Protein AF-0000000086149120 (afdb_homodimer)

pLDDT: mean 84.69, std 13.8, range [23.61, 97.81]

Structure (mmCIF, N/CA/C/O backbone):
data_AF-0000000086149120-model_v1
#
loop_
_entity.id
_entity.type
_entity.pdbx_description
1 polymer 'Heterokaryon incompatibility domain-containing protein'
#
loop_
_atom_site.group_PDB
_atom_site.id
_atom_site.type_symbol
_atom_site.label_atom_id
_atom_site.label_alt_id
_atom_site.label_comp_id
_atom_site.label_asym_id
_atom_site.label_entity_id
_atom_site.label_seq_id
_atom_site.pdbx_PDB_ins_code
_atom_site.Cartn_x
_atom_site.Cartn_y
_atom_site.Cartn_z
_atom_site.occupancy
_atom_site.B_iso_or_equiv
_atom_site.auth_seq_id
_atom_site.auth_comp_id
_atom_site.auth_asym_id
_atom_site.auth_atom_id
_atom_site.pdbx_PDB_model_num
ATOM 1 N N . MET A 1 1 ? 18.359 20.547 -10.484 1 39.84 1 MET A N 1
ATOM 2 C CA . MET A 1 1 ? 18.438 19.109 -10.297 1 39.84 1 MET A CA 1
ATOM 3 C C . MET A 1 1 ? 17.062 18.484 -10.156 1 39.84 1 MET A C 1
ATOM 5 O O . MET A 1 1 ? 16.203 19.031 -9.461 1 39.84 1 MET A O 1
ATOM 9 N N . ILE A 1 2 ? 16.547 17.719 -11.203 1 53.03 2 ILE A N 1
ATOM 10 C CA . ILE A 1 2 ? 15.219 17.125 -11.289 1 53.03 2 ILE A CA 1
ATOM 11 C C . ILE A 1 2 ? 14.938 16.312 -10.039 1 53.03 2 ILE A C 1
ATOM 13 O O . ILE A 1 2 ? 15.789 15.539 -9.586 1 53.03 2 ILE A O 1
ATOM 17 N N . PHE A 1 3 ? 14.023 16.766 -9.398 1 68 3 PHE A N 1
ATOM 18 C CA . PHE A 1 3 ? 13.68 16.078 -8.164 1 68 3 PHE A CA 1
ATOM 19 C C . PHE A 1 3 ? 13.5 14.578 -8.422 1 68 3 PHE A C 1
ATOM 21 O O . PHE A 1 3 ? 12.883 14.188 -9.414 1 68 3 PHE A O 1
ATOM 28 N N . GLN A 1 4 ? 14.289 13.742 -7.703 1 77.94 4 GLN A N 1
ATOM 29 C CA . GLN A 1 4 ? 14.102 12.297 -7.688 1 77.94 4 GLN A CA 1
ATOM 30 C C . GLN A 1 4 ? 14.086 11.758 -6.262 1 77.94 4 GLN A C 1
ATOM 32 O O . GLN A 1 4 ? 14.891 12.18 -5.426 1 77.94 4 GLN A O 1
ATOM 37 N N . TYR A 1 5 ? 13.094 11.023 -5.98 1 87.69 5 TYR A N 1
ATOM 38 C CA . TYR A 1 5 ? 13.086 10.367 -4.68 1 87.69 5 TYR A CA 1
ATOM 39 C C . TYR A 1 5 ? 14.359 9.57 -4.461 1 87.69 5 TYR A C 1
ATOM 41 O O . TYR A 1 5 ? 14.711 8.711 -5.273 1 87.69 5 TYR A O 1
ATOM 49 N N . ALA A 1 6 ? 15.047 9.961 -3.443 1 85.25 6 ALA A N 1
ATOM 50 C CA . ALA A 1 6 ? 16.203 9.156 -3.064 1 85.25 6 ALA A CA 1
ATOM 51 C C . ALA A 1 6 ? 15.773 7.914 -2.291 1 85.25 6 ALA A C 1
ATOM 53 O O . ALA A 1 6 ? 14.695 7.887 -1.693 1 85.25 6 ALA A O 1
ATOM 54 N N . HIS A 1 7 ? 16.562 6.957 -2.383 1 86.5 7 HIS A N 1
ATOM 55 C CA . HIS A 1 7 ? 16.297 5.711 -1.679 1 86.5 7 HIS A CA 1
ATOM 56 C C . HIS A 1 7 ? 16.062 5.953 -0.191 1 86.5 7 HIS A C 1
ATOM 58 O O . HIS A 1 7 ? 16.797 6.727 0.433 1 86.5 7 HIS A O 1
ATOM 64 N N . LEU A 1 8 ? 15.062 5.336 0.285 1 89.06 8 LEU A N 1
ATOM 65 C CA . LEU A 1 8 ? 14.695 5.457 1.691 1 89.06 8 LEU A CA 1
ATOM 66 C C . LEU A 1 8 ? 15.164 4.238 2.482 1 89.06 8 LEU A C 1
ATOM 68 O O . LEU A 1 8 ? 14.836 3.104 2.129 1 89.06 8 LEU A O 1
ATOM 72 N N . ARG A 1 9 ? 15.945 4.516 3.52 1 85.5 9 ARG A N 1
ATOM 73 C CA . ARG A 1 9 ? 16.359 3.43 4.398 1 85.5 9 ARG A CA 1
ATOM 74 C C . ARG A 1 9 ? 15.18 2.854 5.16 1 85.5 9 ARG A C 1
ATOM 76 O O . ARG A 1 9 ? 14.141 3.51 5.289 1 85.5 9 ARG A O 1
ATOM 83 N N . SER A 1 10 ? 15.328 1.646 5.766 1 81.62 10 SER A N 1
ATOM 84 C CA . SER A 1 10 ? 14.234 0.932 6.418 1 81.62 10 SER A CA 1
ATOM 85 C C . SER A 1 10 ? 13.773 1.655 7.68 1 81.62 10 SER A C 1
ATOM 87 O O . SER A 1 10 ? 12.633 1.506 8.102 1 81.62 10 SER A O 1
ATOM 89 N N . ASP A 1 11 ? 14.555 2.469 8.305 1 86.75 11 ASP A N 1
ATOM 90 C CA . ASP A 1 11 ? 14.195 3.139 9.547 1 86.75 11 ASP A CA 1
ATOM 91 C C . ASP A 1 11 ? 13.898 4.617 9.312 1 86.75 11 ASP A C 1
ATOM 93 O O . ASP A 1 11 ? 13.867 5.41 10.258 1 86.75 11 ASP A O 1
ATOM 97 N N . ALA A 1 12 ? 13.727 4.891 8.039 1 93.88 12 ALA A N 1
ATOM 98 C CA . ALA A 1 12 ? 13.594 6.309 7.719 1 93.88 12 ALA A CA 1
ATOM 99 C C . ALA A 1 12 ? 12.25 6.598 7.062 1 93.88 12 ALA A C 1
ATOM 101 O O . ALA A 1 12 ? 11.625 5.703 6.488 1 93.88 12 ALA A O 1
ATOM 102 N N . ILE A 1 13 ? 11.812 7.789 7.203 1 96.56 13 ILE A N 1
ATOM 103 C CA . ILE A 1 13 ? 10.688 8.336 6.457 1 96.56 13 ILE A CA 1
ATOM 104 C C . ILE A 1 13 ? 11.094 9.664 5.809 1 96.56 13 ILE A C 1
ATOM 106 O O . ILE A 1 13 ? 12.195 10.164 6.043 1 96.56 13 ILE A O 1
ATOM 110 N N . ARG A 1 14 ? 10.281 10.117 4.957 1 96.75 14 ARG A N 1
ATOM 111 C CA . ARG A 1 14 ? 10.438 11.477 4.438 1 96.75 14 ARG A CA 1
ATOM 112 C C . ARG A 1 14 ? 9.43 12.422 5.074 1 96.75 14 ARG A C 1
ATOM 114 O O . ARG A 1 14 ? 8.305 12.023 5.379 1 96.75 14 ARG A O 1
ATOM 121 N N . LEU A 1 15 ? 9.906 13.602 5.27 1 97.06 15 LEU A N 1
ATOM 122 C CA . LEU A 1 15 ? 9.047 14.641 5.816 1 97.06 15 LEU A CA 1
ATOM 123 C C . LEU A 1 15 ? 8.984 15.844 4.883 1 97.06 15 LEU A C 1
ATOM 125 O O . LEU A 1 15 ? 9.969 16.156 4.203 1 97.06 15 LEU A O 1
ATOM 129 N N . ILE A 1 16 ? 7.836 16.422 4.902 1 95.88 16 ILE A N 1
ATOM 130 C CA . ILE A 1 16 ? 7.562 17.594 4.09 1 95.88 16 ILE A CA 1
ATOM 131 C C . ILE A 1 16 ? 7.82 18.859 4.91 1 95.88 16 ILE A C 1
ATOM 133 O O . ILE A 1 16 ? 7.445 18.922 6.086 1 95.88 16 ILE A O 1
ATOM 137 N N . ARG A 1 17 ? 8.484 19.797 4.266 1 94.12 17 ARG A N 1
ATOM 138 C CA . ARG A 1 17 ? 8.531 21.172 4.746 1 94.12 17 ARG A CA 1
ATOM 139 C C . ARG A 1 17 ? 7.801 22.109 3.791 1 94.12 17 ARG A C 1
ATOM 141 O O . ARG A 1 17 ? 8.07 22.109 2.588 1 94.12 17 ARG A O 1
ATOM 148 N N . ILE A 1 18 ? 6.887 22.812 4.395 1 92.81 18 ILE A N 1
ATOM 149 C CA . ILE A 1 18 ? 6.117 23.734 3.576 1 92.81 18 ILE A CA 1
ATOM 150 C C . ILE A 1 18 ? 6.805 25.109 3.566 1 92.81 18 ILE A C 1
ATOM 152 O O . ILE A 1 18 ? 7.09 25.672 4.625 1 92.81 18 ILE A O 1
ATOM 156 N N . HIS A 1 19 ? 7 25.594 2.416 1 89.06 19 HIS A N 1
ATOM 157 C CA . HIS A 1 19 ? 7.703 26.859 2.297 1 89.06 19 HIS A CA 1
ATOM 158 C C . HIS A 1 19 ? 6.801 28.031 2.682 1 89.06 19 HIS A C 1
ATOM 160 O O . HIS A 1 19 ? 5.605 28.016 2.385 1 89.06 19 HIS A O 1
ATOM 166 N N . ALA A 1 20 ? 7.391 29.047 3.262 1 79.06 20 ALA A N 1
ATOM 167 C CA . ALA A 1 20 ? 6.676 30.234 3.711 1 79.06 20 ALA A CA 1
ATOM 168 C C . ALA A 1 20 ? 5.973 30.922 2.545 1 79.06 20 ALA A C 1
ATOM 170 O O . ALA A 1 20 ? 4.93 31.562 2.729 1 79.06 20 ALA A O 1
ATOM 171 N N . ARG A 1 21 ? 6.562 30.734 1.446 1 75.5 21 ARG A N 1
ATOM 172 C CA . ARG A 1 21 ? 6.008 31.406 0.28 1 75.5 21 ARG A CA 1
ATOM 173 C C . ARG A 1 21 ? 4.762 30.688 -0.23 1 75.5 21 ARG A C 1
ATOM 175 O O . ARG A 1 21 ? 4.047 31.219 -1.091 1 75.5 21 ARG A O 1
ATOM 182 N N . SER A 1 22 ? 4.555 29.578 0.396 1 78.12 22 SER A N 1
ATOM 183 C CA . SER A 1 22 ? 3.41 28.797 -0.07 1 78.12 22 SER A CA 1
ATOM 184 C C . SER A 1 22 ? 2.098 29.484 0.279 1 78.12 22 SER A C 1
ATOM 186 O O . SER A 1 22 ? 1.981 30.125 1.331 1 78.12 22 SER A O 1
ATOM 188 N N . THR A 1 23 ? 1.263 29.562 -0.806 1 74.5 23 THR A N 1
ATOM 189 C CA . THR A 1 23 ? -0.129 29.922 -0.564 1 74.5 23 THR A CA 1
ATOM 190 C C . THR A 1 23 ? -1.046 28.719 -0.768 1 74.5 23 THR A C 1
ATOM 192 O O . THR A 1 23 ? -0.609 27.672 -1.252 1 74.5 23 THR A O 1
ATOM 195 N N . TYR A 1 24 ? -2.289 28.906 -0.318 1 70.5 24 TYR A N 1
ATOM 196 C CA . TYR A 1 24 ? -3.25 27.828 -0.469 1 70.5 24 TYR A CA 1
ATOM 197 C C . TYR A 1 24 ? -3.416 27.453 -1.936 1 70.5 24 TYR A C 1
ATOM 199 O O . TYR A 1 24 ? -3.814 26.328 -2.25 1 70.5 24 TYR A O 1
ATOM 207 N N . LYS A 1 25 ? -3.043 28.25 -2.852 1 76.38 25 LYS A N 1
ATOM 208 C CA . LYS A 1 25 ? -3.25 27.969 -4.27 1 76.38 25 LYS A CA 1
ATOM 209 C C . LYS A 1 25 ? -1.945 27.578 -4.949 1 76.38 25 LYS A C 1
ATOM 211 O O . LYS A 1 25 ? -1.948 27.125 -6.102 1 76.38 25 LYS A O 1
ATOM 216 N N . ASP A 1 26 ? -0.902 27.828 -4.246 1 88.44 26 ASP A N 1
ATOM 217 C CA . ASP A 1 26 ? 0.42 27.562 -4.805 1 88.44 26 ASP A CA 1
ATOM 218 C C . ASP A 1 26 ? 1.343 26.953 -3.752 1 88.44 26 ASP A C 1
ATOM 220 O O . ASP A 1 26 ? 2.162 27.656 -3.154 1 88.44 26 ASP A O 1
ATOM 224 N N . LEU A 1 27 ? 1.215 25.656 -3.643 1 92.69 27 LEU A N 1
ATOM 225 C CA . LEU A 1 27 ? 1.927 24.969 -2.576 1 92.69 27 LEU A CA 1
ATOM 226 C C . LEU A 1 27 ? 3.332 24.578 -3.025 1 92.69 27 LEU A C 1
ATOM 228 O O . LEU A 1 27 ? 3.5 23.938 -4.062 1 92.69 27 LEU A O 1
ATOM 232 N N . HIS A 1 28 ? 4.293 25.125 -2.277 1 92 28 HIS A N 1
ATOM 233 C CA . HIS A 1 28 ? 5.695 24.766 -2.457 1 92 28 HIS A CA 1
ATOM 234 C C . HIS A 1 28 ? 6.234 24.016 -1.243 1 92 28 HIS A C 1
ATOM 236 O O . HIS A 1 28 ? 6.164 24.516 -0.119 1 92 28 HIS A O 1
ATOM 242 N N . VAL A 1 29 ? 6.719 22.766 -1.604 1 93.44 29 VAL A N 1
ATOM 243 C CA . VAL A 1 29 ? 7.191 21.969 -0.473 1 93.44 29 VAL A CA 1
ATOM 244 C C . VAL A 1 29 ? 8.516 21.297 -0.827 1 93.44 29 VAL A C 1
ATOM 246 O O . VAL A 1 29 ? 8.891 21.219 -2.002 1 93.44 29 VAL A O 1
ATOM 249 N N . THR A 1 30 ? 9.266 20.969 0.215 1 93.12 30 THR A N 1
ATOM 250 C CA . THR A 1 30 ? 10.477 20.172 0.062 1 93.12 30 THR A CA 1
ATOM 251 C C . THR A 1 30 ? 10.391 18.891 0.901 1 93.12 30 THR A C 1
ATOM 253 O O . THR A 1 30 ? 9.625 18.828 1.862 1 93.12 30 THR A O 1
ATOM 256 N N . LEU A 1 31 ? 11.141 17.875 0.451 1 94.38 31 LEU A N 1
ATOM 257 C CA . LEU A 1 31 ? 11.211 16.609 1.178 1 94.38 31 LEU A CA 1
ATOM 258 C C . LEU A 1 31 ? 12.555 16.453 1.873 1 94.38 31 LEU A C 1
ATOM 260 O O . LEU A 1 31 ? 13.594 16.812 1.311 1 94.38 31 LEU A O 1
ATOM 264 N N . GLU A 1 32 ? 12.492 15.984 3.078 1 93.81 32 GLU A N 1
ATOM 265 C CA . GLU A 1 32 ? 13.711 15.656 3.818 1 93.81 32 GLU A CA 1
ATOM 266 C C . GLU A 1 32 ? 13.625 14.258 4.426 1 93.81 32 GLU A C 1
ATOM 268 O O . GLU A 1 32 ? 12.562 13.844 4.895 1 93.81 32 GLU A O 1
ATOM 273 N N . HIS A 1 33 ? 14.766 13.547 4.363 1 95.69 33 HIS A N 1
ATOM 274 C CA . HIS A 1 33 ? 14.82 12.242 5.012 1 95.69 33 HIS A CA 1
ATOM 275 C C . HIS A 1 33 ? 15 12.391 6.52 1 95.69 33 HIS A C 1
ATOM 277 O O . HIS A 1 33 ? 15.781 13.219 6.98 1 95.69 33 HIS A O 1
ATOM 283 N N . GLN A 1 34 ? 14.234 11.719 7.262 1 96.31 34 GLN A N 1
ATOM 284 C CA . GLN A 1 34 ? 14.336 11.648 8.711 1 96.31 34 GLN A CA 1
ATOM 285 C C . GLN A 1 34 ? 14.625 10.227 9.172 1 96.31 34 GLN A C 1
ATOM 287 O O . GLN A 1 34 ? 13.75 9.359 9.133 1 96.31 34 GLN A O 1
ATOM 292 N N . SER A 1 35 ? 15.852 9.969 9.57 1 93.75 35 SER A N 1
ATOM 293 C CA . SER A 1 35 ? 16.203 8.664 10.125 1 93.75 35 SER A CA 1
ATOM 294 C C . SER A 1 35 ? 15.742 8.531 11.57 1 93.75 35 SER A C 1
ATOM 296 O O . SER A 1 35 ? 15.523 9.531 12.25 1 93.75 35 SER A O 1
ATOM 298 N N . LYS A 1 36 ? 15.594 7.34 12.016 1 92.94 36 LYS A N 1
ATOM 299 C CA . LYS A 1 36 ? 15.172 7.066 13.391 1 92.94 36 LYS A CA 1
ATOM 300 C C . LYS A 1 36 ? 13.961 7.906 13.773 1 92.94 36 LYS A C 1
ATOM 302 O O . LYS A 1 36 ? 13.953 8.562 14.812 1 92.94 36 LYS A O 1
ATOM 307 N N . TYR A 1 37 ? 12.969 7.867 12.914 1 91.88 37 TYR A N 1
ATOM 308 C CA . TYR A 1 37 ? 11.828 8.773 13 1 91.88 37 TYR A CA 1
ATOM 309 C C . TYR A 1 37 ? 11.016 8.508 14.258 1 91.88 37 TYR A C 1
ATOM 311 O O . TYR A 1 37 ? 10.219 9.352 14.68 1 91.88 37 TYR A O 1
ATOM 319 N N . SER A 1 38 ? 11.258 7.383 14.898 1 89.44 38 SER A N 1
ATOM 320 C CA . SER A 1 38 ? 10.461 7.031 16.062 1 89.44 38 SER A CA 1
ATOM 321 C C . SER A 1 38 ? 11.148 7.461 17.359 1 89.44 38 SER A C 1
ATOM 323 O O . SER A 1 38 ? 10.641 7.215 18.453 1 89.44 38 SER A O 1
ATOM 325 N N . GLU A 1 39 ? 12.242 8.078 17.188 1 92.94 39 GLU A N 1
ATOM 326 C CA . GLU A 1 39 ? 12.953 8.57 18.359 1 92.94 39 GLU A CA 1
ATOM 327 C C . GLU A 1 39 ? 12.242 9.781 18.969 1 92.94 39 GLU A C 1
ATOM 329 O O . GLU A 1 39 ? 11.602 10.555 18.266 1 92.94 39 GLU A O 1
ATOM 334 N N . PRO A 1 40 ? 12.422 10 20.297 1 90.5 40 PRO A N 1
ATOM 335 C CA . PRO A 1 40 ? 11.648 11.008 21.031 1 90.5 40 PRO A CA 1
ATOM 336 C C . PRO A 1 40 ? 11.977 12.43 20.578 1 90.5 40 PRO A C 1
ATOM 338 O O . PRO A 1 40 ? 11.148 13.336 20.719 1 90.5 40 PRO A O 1
ATOM 341 N N . ASP A 1 41 ? 13.086 12.609 20.047 1 93.06 41 ASP A N 1
ATOM 342 C CA . ASP A 1 41 ? 13.484 13.977 19.719 1 93.06 41 ASP A CA 1
ATOM 343 C C . ASP A 1 41 ? 13.047 14.352 18.297 1 93.06 41 ASP A C 1
ATOM 345 O O . ASP A 1 41 ? 13.242 15.492 17.875 1 93.06 41 ASP A O 1
ATOM 349 N N . VAL A 1 42 ? 12.461 13.469 17.688 1 94.69 42 VAL A N 1
ATOM 350 C CA . VAL A 1 42 ? 11.977 13.734 16.328 1 94.69 42 VAL A CA 1
ATOM 351 C C . VAL A 1 42 ? 10.516 14.18 16.391 1 94.69 42 VAL A C 1
ATOM 353 O O . VAL A 1 42 ? 9.672 13.5 16.969 1 94.69 42 VAL A O 1
ATOM 356 N N . HIS A 1 43 ? 10.32 15.359 15.805 1 94.81 43 HIS A N 1
ATOM 357 C CA . HIS A 1 43 ? 8.969 15.914 15.836 1 94.81 43 HIS A CA 1
ATOM 358 C C . HIS A 1 43 ? 8.406 16.078 14.43 1 94.81 43 HIS A C 1
ATOM 360 O O . HIS A 1 43 ? 9.086 16.594 13.539 1 94.81 43 HIS A O 1
ATOM 366 N N . TYR A 1 44 ? 7.207 15.594 14.281 1 97.44 44 TYR A N 1
ATOM 367 C CA . TYR A 1 44 ? 6.457 15.789 13.047 1 97.44 44 TYR A CA 1
ATOM 368 C C . TYR A 1 44 ? 4.969 15.539 13.266 1 97.44 44 TYR A C 1
ATOM 370 O O . TYR A 1 44 ? 4.57 15 14.305 1 97.44 44 TYR A O 1
ATOM 378 N N . SER A 1 45 ? 4.168 16 12.32 1 97.12 45 SER A N 1
ATOM 379 C CA . SER A 1 45 ? 2.736 15.719 12.297 1 97.12 45 SER A CA 1
ATOM 380 C C . SER A 1 45 ? 2.352 14.914 11.062 1 97.12 45 SER A C 1
ATOM 382 O O . SER A 1 45 ? 2.998 15.023 10.016 1 97.12 45 SER A O 1
ATOM 384 N N . VAL A 1 46 ? 1.364 14.109 11.211 1 97.69 46 VAL A N 1
ATOM 385 C CA . VAL A 1 46 ? 0.854 13.312 10.094 1 97.69 46 VAL A CA 1
ATOM 386 C C . VAL A 1 46 ? -0.391 13.984 9.516 1 97.69 46 VAL A C 1
ATOM 388 O O . VAL A 1 46 ? -1.252 14.461 10.258 1 97.69 46 VAL A O 1
ATOM 391 N N . LEU A 1 47 ? -0.435 14.086 8.25 1 97.38 47 LEU A N 1
ATOM 392 C CA . LEU A 1 47 ? -1.647 14.492 7.551 1 97.38 47 LEU A CA 1
ATOM 393 C C . LEU A 1 47 ? -2.422 13.281 7.051 1 97.38 47 LEU A C 1
ATOM 395 O O . LEU A 1 47 ? -1.979 12.594 6.125 1 97.38 47 LEU A O 1
ATOM 399 N N . SER A 1 48 ? -3.498 13.023 7.707 1 96.38 48 SER A N 1
ATOM 400 C CA . SER A 1 48 ? -4.395 11.938 7.332 1 96.38 48 SER A CA 1
ATOM 401 C C . SER A 1 48 ? -5.605 12.461 6.566 1 96.38 48 SER A C 1
ATOM 403 O O . SER A 1 48 ? -6.184 13.484 6.93 1 96.38 48 SER A O 1
ATOM 405 N N . TYR A 1 49 ? -5.965 11.766 5.574 1 94.44 49 TYR A N 1
ATOM 406 C CA . TYR A 1 49 ? -7.043 12.156 4.672 1 94.44 49 TYR A CA 1
ATOM 407 C C . TYR A 1 49 ? -7.68 10.938 4.02 1 94.44 49 TYR A C 1
ATOM 409 O O . TYR A 1 49 ? -7.121 9.836 4.074 1 94.44 49 TYR A O 1
ATOM 417 N N . GLN A 1 50 ? -8.844 11.109 3.459 1 91.44 50 GLN A N 1
ATOM 418 C CA . GLN A 1 50 ? -9.461 10.055 2.658 1 91.44 50 GLN A CA 1
ATOM 419 C C . GLN A 1 50 ? -8.961 10.102 1.216 1 91.44 50 GLN A C 1
ATOM 421 O O . GLN A 1 50 ? -9.195 11.078 0.501 1 91.44 50 GLN A O 1
ATOM 426 N N . PRO A 1 51 ? -8.25 9.031 0.868 1 89.44 51 PRO A N 1
ATOM 427 C CA . PRO A 1 51 ? -7.859 9.023 -0.543 1 89.44 51 PRO A CA 1
ATOM 428 C C . PRO A 1 51 ? -9.055 9.156 -1.487 1 89.44 51 PRO A C 1
ATOM 430 O O . PRO A 1 51 ? -10.109 8.562 -1.248 1 89.44 51 PRO A O 1
ATOM 433 N N . ALA A 1 52 ? -8.836 9.945 -2.51 1 83 52 ALA A N 1
ATOM 434 C CA . ALA A 1 52 ? -9.898 10.125 -3.496 1 83 52 ALA A CA 1
ATOM 435 C C . ALA A 1 52 ? -9.836 9.039 -4.574 1 83 52 ALA A C 1
ATOM 437 O O . ALA A 1 52 ? -8.758 8.531 -4.883 1 83 52 ALA A O 1
ATOM 438 N N . GLY A 1 53 ? -10.898 8.641 -5.051 1 77.12 53 GLY A N 1
ATOM 439 C CA . GLY A 1 53 ? -10.953 7.66 -6.125 1 77.12 53 GLY A CA 1
ATOM 440 C C . GLY A 1 53 ? -10.18 8.086 -7.359 1 77.12 53 GLY A C 1
ATOM 441 O O . GLY A 1 53 ? -9.789 9.25 -7.484 1 77.12 53 GLY A O 1
ATOM 442 N N . PRO A 1 54 ? -9.812 7.164 -8.234 1 74.81 54 PRO A N 1
ATOM 443 C CA . PRO A 1 54 ? -9.008 7.438 -9.422 1 74.81 54 PRO A CA 1
ATOM 444 C C . PRO A 1 54 ? -9.648 8.469 -10.344 1 74.81 54 PRO A C 1
ATOM 446 O O . PRO A 1 54 ? -8.953 9.148 -11.109 1 74.81 54 PRO A O 1
ATOM 449 N N . ASP A 1 55 ? -10.953 8.672 -10.195 1 76 55 ASP A N 1
ATOM 450 C CA . ASP A 1 55 ? -11.672 9.547 -11.117 1 76 55 ASP A CA 1
ATOM 451 C C . ASP A 1 55 ? -11.828 10.945 -10.531 1 76 55 ASP A C 1
ATOM 453 O O . ASP A 1 55 ? -12.453 11.812 -11.148 1 76 55 ASP A O 1
ATOM 457 N N . MET A 1 56 ? -11.125 11.133 -9.5 1 76.5 56 MET A N 1
ATOM 458 C CA . MET A 1 56 ? -11.359 12.398 -8.812 1 76.5 56 MET A CA 1
ATOM 459 C C . MET A 1 56 ? -10.336 13.445 -9.227 1 76.5 56 MET A C 1
ATOM 461 O O . MET A 1 56 ? -9.32 13.109 -9.844 1 76.5 56 MET A O 1
ATOM 465 N N . ASP A 1 57 ? -10.617 14.656 -8.844 1 81.69 57 ASP A N 1
ATOM 466 C CA . ASP A 1 57 ? -9.812 15.82 -9.211 1 81.69 57 ASP A CA 1
ATOM 467 C C . ASP A 1 57 ? -8.414 15.727 -8.602 1 81.69 57 ASP A C 1
ATOM 469 O O . ASP A 1 57 ? -8.242 15.219 -7.492 1 81.69 57 ASP A O 1
ATOM 473 N N . ARG A 1 58 ? -7.504 16.203 -9.367 1 88.31 58 ARG A N 1
ATOM 474 C CA . ARG A 1 58 ? -6.109 16.281 -8.945 1 88.31 58 ARG A CA 1
ATOM 475 C C . ARG A 1 58 ? -5.633 17.734 -8.922 1 88.31 58 ARG A C 1
ATOM 477 O O . ARG A 1 58 ? -6.176 18.578 -9.633 1 88.31 58 ARG A O 1
ATOM 484 N N . GLN A 1 59 ? -4.746 18.031 -7.996 1 91.69 59 GLN A N 1
ATOM 485 C CA . GLN A 1 59 ? -4.184 19.359 -7.836 1 91.69 59 GLN A CA 1
ATOM 486 C C . GLN A 1 59 ? -2.66 19.328 -7.832 1 91.69 59 GLN A C 1
ATOM 488 O O . GLN A 1 59 ? -2.061 18.344 -7.379 1 91.69 59 GLN A O 1
ATOM 493 N N . GLY A 1 60 ? -2.102 20.375 -8.32 1 92.56 60 GLY A N 1
ATOM 494 C CA . GLY A 1 60 ? -0.652 20.438 -8.414 1 92.56 60 GLY A CA 1
ATOM 495 C C . GLY A 1 60 ? 0.012 20.922 -7.145 1 92.56 60 GLY A C 1
ATOM 496 O O . GLY A 1 60 ? -0.53 21.781 -6.449 1 92.56 60 GLY A O 1
ATOM 497 N N . VAL A 1 61 ? 1.148 20.406 -6.773 1 93.94 61 VAL A N 1
ATOM 498 C CA . VAL A 1 61 ? 2.057 20.828 -5.715 1 93.94 61 VAL A CA 1
ATOM 499 C C . VAL A 1 61 ? 3.488 20.859 -6.246 1 93.94 61 VAL A C 1
ATOM 501 O O . VAL A 1 61 ? 3.906 19.969 -6.977 1 93.94 61 VAL A O 1
ATOM 504 N N . THR A 1 62 ? 4.188 21.969 -5.965 1 92.44 62 THR A N 1
ATOM 505 C CA . THR A 1 62 ? 5.594 22.031 -6.352 1 92.44 62 THR A CA 1
ATOM 506 C C . THR A 1 62 ? 6.469 21.344 -5.297 1 92.44 62 THR A C 1
ATOM 508 O O . THR A 1 62 ? 6.578 21.828 -4.168 1 92.44 62 THR A O 1
ATOM 511 N N . LEU A 1 63 ? 6.984 20.25 -5.672 1 91.44 63 LEU A N 1
ATOM 512 C CA . LEU A 1 63 ? 7.852 19.453 -4.812 1 91.44 63 LEU A CA 1
ATOM 513 C C . LEU A 1 63 ? 9.305 19.531 -5.281 1 91.44 63 LEU A C 1
ATOM 515 O O . LEU A 1 63 ? 9.656 18.984 -6.324 1 91.44 63 LEU A O 1
ATOM 519 N N . ASN A 1 64 ? 10.109 20.141 -4.434 1 87.75 64 ASN A N 1
ATOM 520 C CA . ASN A 1 64 ? 11.516 20.281 -4.781 1 87.75 64 ASN A CA 1
ATOM 521 C C . ASN A 1 64 ? 11.688 20.875 -6.176 1 87.75 64 ASN A C 1
ATOM 523 O O . ASN A 1 64 ? 12.477 20.359 -6.977 1 87.75 64 ASN A O 1
ATOM 527 N N . GLY A 1 65 ? 10.852 21.812 -6.488 1 82.69 65 GLY A N 1
ATOM 528 C CA . GLY A 1 65 ? 10.969 22.562 -7.734 1 82.69 65 GLY A CA 1
ATOM 529 C C . GLY A 1 65 ? 10.242 21.906 -8.891 1 82.69 65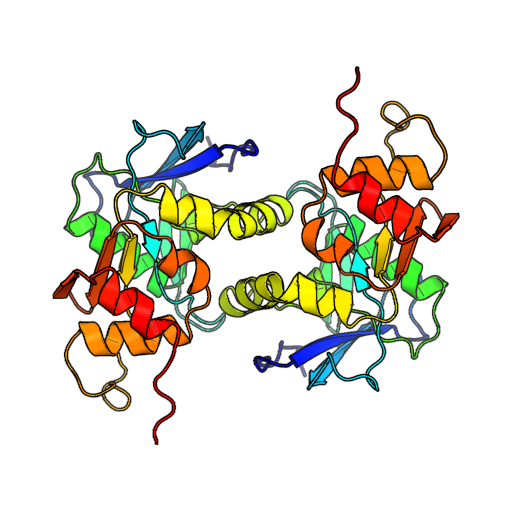 GLY A C 1
ATOM 530 O O . GLY A 1 65 ? 10.18 22.453 -9.992 1 82.69 65 GLY A O 1
ATOM 531 N N . ARG A 1 66 ? 9.641 20.734 -8.656 1 87.69 66 ARG A N 1
ATOM 532 C CA . ARG A 1 66 ? 8.891 20.031 -9.688 1 87.69 66 ARG A CA 1
ATOM 533 C C . ARG A 1 66 ? 7.422 19.906 -9.312 1 87.69 66 ARG A C 1
ATOM 535 O O . ARG A 1 66 ? 7.094 19.594 -8.164 1 87.69 66 ARG A O 1
ATOM 542 N N . THR A 1 67 ? 6.656 20.141 -10.352 1 88.94 67 THR A N 1
ATOM 543 C CA . THR A 1 67 ? 5.227 20.062 -10.086 1 88.94 67 THR A CA 1
ATOM 544 C C . THR A 1 67 ? 4.758 18.609 -10.117 1 88.94 67 THR A C 1
ATOM 546 O O . THR A 1 67 ? 5.113 17.859 -11.031 1 88.94 67 THR A O 1
ATOM 549 N N . ARG A 1 68 ? 4.082 18.234 -9.109 1 90.25 68 ARG A N 1
ATOM 550 C CA . ARG A 1 68 ? 3.424 16.938 -9 1 90.25 68 ARG A CA 1
ATOM 551 C C . ARG A 1 68 ? 1.929 17.094 -8.75 1 90.25 68 ARG A C 1
ATOM 553 O O . ARG A 1 68 ? 1.498 18.078 -8.148 1 90.25 68 ARG A O 1
ATOM 560 N N . THR A 1 69 ? 1.256 16.094 -9.273 1 91.25 69 THR A N 1
ATOM 561 C CA . THR A 1 69 ? -0.183 16.125 -9.031 1 91.25 69 THR A CA 1
ATOM 562 C C . THR A 1 69 ? -0.585 15.102 -7.977 1 91.25 69 THR A C 1
ATOM 564 O O . THR A 1 69 ? -0.097 13.969 -7.984 1 91.25 69 THR A O 1
ATOM 567 N N . ILE A 1 70 ? -1.393 15.562 -7.078 1 92 70 ILE A N 1
ATOM 568 C CA . ILE A 1 70 ? -1.944 14.68 -6.055 1 92 70 ILE A CA 1
ATOM 569 C C . ILE A 1 70 ? -3.463 14.844 -5.996 1 92 70 ILE A C 1
ATOM 571 O O . ILE A 1 70 ? -4.02 15.758 -6.609 1 92 70 ILE A O 1
ATOM 575 N N . ASP A 1 71 ? -4.125 13.906 -5.379 1 91.06 71 ASP A N 1
ATOM 576 C CA . ASP A 1 71 ? -5.578 14.008 -5.312 1 91.06 71 ASP A CA 1
ATOM 577 C C . ASP A 1 71 ? -6 15.195 -4.441 1 91.06 71 ASP A C 1
ATOM 579 O O . ASP A 1 71 ? -5.246 15.633 -3.572 1 91.06 71 ASP A O 1
ATOM 583 N N . PHE A 1 72 ? -7.18 15.664 -4.652 1 91.44 72 PHE A N 1
ATOM 584 C CA . PHE A 1 72 ? -7.664 16.906 -4.055 1 91.44 72 PHE A CA 1
ATOM 585 C C . PHE A 1 72 ? -7.688 16.797 -2.535 1 91.44 72 PHE A C 1
ATOM 587 O O . PHE A 1 72 ? -7.41 17.781 -1.836 1 91.44 72 PHE A O 1
ATOM 594 N N . ASN A 1 73 ? -8.055 15.609 -1.987 1 91.94 73 ASN A N 1
ATOM 595 C CA . ASN A 1 73 ? -8.141 15.477 -0.536 1 91.94 73 ASN A CA 1
ATOM 596 C C . ASN A 1 73 ? -6.766 15.617 0.117 1 91.94 73 ASN A C 1
ATOM 598 O O . ASN A 1 73 ? -6.633 16.266 1.153 1 91.94 73 ASN A O 1
ATOM 602 N N . ALA A 1 74 ? -5.766 15.031 -0.517 1 93.88 74 ALA A N 1
ATOM 603 C CA . ALA A 1 74 ? -4.395 15.188 -0.04 1 93.88 74 ALA A CA 1
ATOM 604 C C . ALA A 1 74 ? -3.945 16.641 -0.142 1 93.88 74 ALA A C 1
ATOM 606 O O . ALA A 1 74 ? -3.344 17.172 0.792 1 93.88 74 ALA A O 1
ATOM 607 N N . TRP A 1 75 ? -4.266 17.203 -1.241 1 93.62 75 TRP A N 1
ATOM 608 C CA . TRP A 1 75 ? -3.912 18.594 -1.479 1 93.62 75 TRP A CA 1
ATOM 609 C C . TRP A 1 75 ? -4.562 19.5 -0.442 1 93.62 75 TRP A C 1
ATOM 611 O O . TRP A 1 75 ? -3.908 20.391 0.106 1 93.62 75 TRP A O 1
ATOM 621 N N . SER A 1 76 ? -5.832 19.266 -0.242 1 92 76 SER A N 1
ATOM 622 C CA . SER A 1 76 ? -6.574 20.062 0.724 1 92 76 SER A CA 1
ATOM 623 C C . SER A 1 76 ? -5.973 19.953 2.121 1 92 76 SER A C 1
ATOM 625 O O . SER A 1 76 ? -5.887 20.938 2.852 1 92 76 SER A O 1
ATOM 627 N N . ALA A 1 77 ? -5.582 18.734 2.529 1 93.69 77 ALA A N 1
ATOM 628 C CA . ALA A 1 77 ? -4.93 18.531 3.818 1 93.69 77 ALA A CA 1
ATOM 629 C C . ALA A 1 77 ? -3.627 19.312 3.908 1 93.69 77 ALA A C 1
ATOM 631 O O . ALA A 1 77 ? -3.354 19.969 4.922 1 93.69 77 ALA A O 1
ATOM 632 N N . LEU A 1 78 ? -2.887 19.266 2.838 1 94 78 LEU A N 1
ATOM 633 C CA . LEU A 1 78 ? -1.618 19.984 2.783 1 94 78 LEU A CA 1
ATOM 634 C C . LEU A 1 78 ? -1.844 21.5 2.82 1 94 78 LEU A C 1
ATOM 636 O O . LEU A 1 78 ? -1.117 22.219 3.504 1 94 78 LEU A O 1
ATOM 640 N N . ALA A 1 79 ? -2.822 21.969 2.133 1 92.38 79 ALA A N 1
ATOM 641 C CA . ALA A 1 79 ? -3.16 23.391 2.102 1 92.38 79 ALA A CA 1
ATOM 642 C C . ALA A 1 79 ? -3.561 23.891 3.486 1 92.38 79 ALA A C 1
ATOM 644 O O . ALA A 1 79 ? -3.166 24.984 3.896 1 92.38 79 ALA A O 1
ATOM 645 N N . ASP A 1 80 ? -4.324 23.094 4.133 1 91.75 80 ASP A N 1
ATOM 646 C CA . ASP A 1 80 ? -4.715 23.453 5.496 1 91.75 80 ASP A CA 1
ATOM 647 C C . ASP A 1 80 ? -3.5 23.531 6.414 1 91.75 80 ASP A C 1
ATOM 649 O O . ASP A 1 80 ? -3.402 24.438 7.242 1 91.75 80 ASP A O 1
ATOM 653 N N . ALA A 1 81 ? -2.625 22.578 6.316 1 91.12 81 ALA A N 1
ATOM 654 C CA . ALA A 1 81 ? -1.394 22.594 7.102 1 91.12 81 ALA A CA 1
ATOM 655 C C . ALA A 1 81 ? -0.579 23.859 6.812 1 91.12 81 ALA A C 1
ATOM 657 O O . ALA A 1 81 ? -0.003 24.453 7.723 1 91.12 81 ALA A O 1
ATOM 658 N N . ALA A 1 82 ? -0.53 24.219 5.582 1 90.12 82 ALA A N 1
ATOM 659 C CA . ALA A 1 82 ? 0.228 25.406 5.184 1 90.12 82 ALA A CA 1
ATOM 660 C C . ALA A 1 82 ? -0.342 26.672 5.828 1 90.12 82 ALA A C 1
ATOM 662 O O . ALA A 1 82 ? 0.406 27.578 6.195 1 90.12 82 ALA A O 1
ATOM 663 N N . LYS A 1 83 ? -1.631 26.672 5.938 1 88 83 LYS A N 1
ATOM 664 C CA . LYS A 1 83 ? -2.305 27.844 6.504 1 88 83 LYS A CA 1
ATOM 665 C C . LYS A 1 83 ? -2.064 27.938 8.008 1 88 83 LYS A C 1
ATOM 667 O O . LYS A 1 83 ? -2.025 29.031 8.57 1 88 83 LYS A O 1
ATOM 672 N N . ASN A 1 84 ? -1.883 26.844 8.664 1 83.88 84 ASN A N 1
ATOM 673 C CA . ASN A 1 84 ? -1.942 26.812 10.125 1 83.88 84 ASN A CA 1
ATOM 674 C C . ASN A 1 84 ? -0.583 26.484 10.734 1 83.88 84 ASN A C 1
ATOM 676 O O . ASN A 1 84 ? -0.471 26.312 11.945 1 83.88 84 ASN A O 1
ATOM 680 N N . SER A 1 85 ? 0.344 26.391 9.867 1 77.81 85 SER A N 1
ATOM 681 C CA . SER A 1 85 ? 1.642 25.953 10.383 1 77.81 85 SER A CA 1
ATOM 682 C C . SER A 1 85 ? 2.729 26.969 10.047 1 77.81 85 SER A C 1
ATOM 684 O O . SER A 1 85 ? 2.508 27.891 9.258 1 77.81 85 SER A O 1
ATOM 686 N N . THR A 1 86 ? 3.699 26.828 10.883 1 71.62 86 THR A N 1
ATOM 687 C CA . THR A 1 86 ? 4.887 27.625 10.578 1 71.62 86 THR A CA 1
ATOM 688 C C . THR A 1 86 ? 5.789 26.875 9.594 1 71.62 86 THR A C 1
ATOM 690 O O . THR A 1 86 ? 5.633 25.672 9.383 1 71.62 86 THR A O 1
ATOM 693 N N . ASP A 1 87 ? 6.59 27.547 8.914 1 66.25 87 ASP A N 1
ATOM 694 C CA . ASP A 1 87 ? 7.48 27.031 7.875 1 66.25 87 ASP A CA 1
ATOM 695 C C . ASP A 1 87 ? 8.312 25.859 8.391 1 66.25 87 ASP A C 1
ATOM 697 O O . ASP A 1 87 ? 8.719 25 7.621 1 66.25 87 ASP A O 1
ATOM 701 N N . SER A 1 88 ? 8.391 25.766 9.602 1 73.06 88 SER A N 1
ATOM 702 C CA . SER A 1 88 ? 9.352 24.812 10.125 1 73.06 88 SER A CA 1
ATOM 703 C C . SER A 1 88 ? 8.656 23.531 10.594 1 73.06 88 SER A C 1
ATOM 705 O O . SER A 1 88 ? 9.312 22.547 10.945 1 73.06 88 SER A O 1
ATOM 707 N N . ASP A 1 89 ? 7.453 23.469 10.43 1 89.62 89 ASP A N 1
ATOM 708 C CA . ASP A 1 89 ? 6.781 22.281 10.953 1 89.62 89 ASP A CA 1
ATOM 709 C C . ASP A 1 89 ? 6.852 21.125 9.961 1 89.62 89 ASP A C 1
ATOM 711 O O . ASP A 1 89 ? 6.395 21.25 8.82 1 89.62 89 ASP A O 1
ATOM 715 N N . PRO A 1 90 ? 7.5 20 10.367 1 95.88 90 PRO A N 1
ATOM 716 C CA . PRO A 1 90 ? 7.574 18.844 9.469 1 95.88 90 PRO A CA 1
ATOM 717 C C . PRO A 1 90 ? 6.277 18.047 9.438 1 95.88 90 PRO A C 1
ATOM 719 O O . PRO A 1 90 ? 5.645 17.828 10.477 1 95.88 90 PRO A O 1
ATOM 722 N N . PHE A 1 91 ? 5.906 17.656 8.188 1 97.5 91 PHE A N 1
ATOM 723 C CA . PHE A 1 91 ? 4.688 16.875 8.023 1 97.5 91 PHE A CA 1
ATOM 724 C C . PHE A 1 91 ? 4.977 15.57 7.289 1 97.5 91 PHE A C 1
ATOM 726 O O . PHE A 1 91 ? 5.898 15.508 6.469 1 97.5 91 PHE A O 1
ATOM 733 N N . TRP A 1 92 ? 4.262 14.594 7.648 1 97.81 92 TRP A N 1
ATOM 734 C CA . TRP A 1 92 ? 4.23 13.359 6.863 1 97.81 92 TRP A CA 1
ATOM 735 C C . TRP A 1 92 ? 2.912 13.227 6.109 1 97.81 92 TRP A C 1
ATOM 737 O O . TRP A 1 92 ? 1.837 13.305 6.711 1 97.81 92 TRP A O 1
ATOM 747 N N . LEU A 1 93 ? 2.967 13.141 4.867 1 97 93 LEU A N 1
ATOM 748 C CA . LEU A 1 93 ? 1.861 12.914 3.941 1 97 93 LEU A CA 1
ATOM 749 C C . LEU A 1 93 ? 2.184 11.773 2.98 1 97 93 LEU A C 1
ATOM 751 O O . LEU A 1 93 ? 3.104 11.883 2.166 1 97 93 LEU A O 1
ATOM 755 N N . ASP A 1 94 ? 1.434 10.75 3.016 1 94.69 94 ASP A N 1
ATOM 756 C CA . ASP A 1 94 ? 1.794 9.508 2.334 1 94.69 94 ASP A CA 1
ATOM 757 C C . ASP A 1 94 ? 2.018 9.75 0.842 1 94.69 94 ASP A C 1
ATOM 759 O O . ASP A 1 94 ? 3.012 9.289 0.276 1 94.69 94 ASP A O 1
ATOM 763 N N . THR A 1 95 ? 1.184 10.516 0.186 1 93 95 THR A N 1
ATOM 764 C CA . THR A 1 95 ? 1.212 10.68 -1.264 1 93 95 THR A CA 1
ATOM 765 C C . THR A 1 95 ? 2.488 11.383 -1.705 1 93 95 THR A C 1
ATOM 767 O O . THR A 1 95 ? 2.971 11.172 -2.82 1 93 95 THR A O 1
ATOM 770 N N . LEU A 1 96 ? 3.104 12.133 -0.806 1 94.88 96 LEU A N 1
ATOM 771 C CA . LEU A 1 96 ? 4.309 12.867 -1.189 1 94.88 96 LEU A CA 1
ATOM 772 C C . LEU A 1 96 ? 5.543 12.266 -0.525 1 94.88 96 LEU A C 1
ATOM 774 O O . LEU A 1 96 ? 6.617 12.219 -1.128 1 94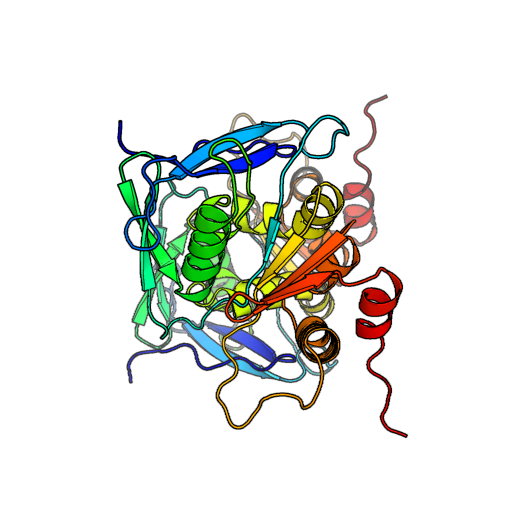.88 96 LEU A O 1
ATOM 778 N N . CYS A 1 97 ? 5.383 11.781 0.672 1 96.38 97 CYS A N 1
ATOM 779 C CA . CYS A 1 97 ? 6.523 11.297 1.44 1 96.38 97 CYS A CA 1
ATOM 780 C C . CYS A 1 97 ? 6.918 9.891 1.002 1 96.38 97 CYS A C 1
ATOM 782 O O . CYS A 1 97 ? 8.023 9.43 1.302 1 96.38 97 CYS A O 1
ATOM 784 N N . ILE A 1 98 ? 6.012 9.219 0.389 1 94 98 ILE A N 1
ATOM 785 C CA . ILE A 1 98 ? 6.281 7.891 -0.146 1 94 98 ILE A CA 1
ATOM 786 C C . ILE A 1 98 ? 6.438 7.965 -1.663 1 94 98 ILE A C 1
ATOM 788 O O . ILE A 1 98 ? 5.621 8.586 -2.346 1 94 98 ILE A O 1
ATOM 792 N N . ASN A 1 99 ? 7.496 7.418 -2.189 1 91 99 ASN A N 1
ATOM 793 C CA . ASN A 1 99 ? 7.629 7.297 -3.639 1 91 99 ASN A CA 1
ATOM 794 C C . ASN A 1 99 ? 6.609 6.316 -4.211 1 91 99 ASN A C 1
ATOM 796 O O . ASN A 1 99 ? 6.832 5.105 -4.203 1 91 99 ASN A O 1
ATOM 800 N N . GLN A 1 100 ? 5.527 6.879 -4.801 1 86.69 100 GLN A N 1
ATOM 801 C CA . GLN A 1 100 ? 4.398 6.074 -5.25 1 86.69 100 GLN A CA 1
ATOM 802 C C . GLN A 1 100 ? 4.77 5.238 -6.473 1 86.69 100 GLN A C 1
ATOM 804 O O . GLN A 1 100 ? 4.043 4.312 -6.84 1 86.69 100 GLN A O 1
ATOM 809 N N . GLN A 1 101 ? 5.922 5.531 -7.012 1 83.06 101 GLN A N 1
ATOM 810 C CA . GLN A 1 101 ? 6.379 4.781 -8.172 1 83.06 101 GLN A CA 1
ATOM 811 C C . GLN A 1 101 ? 7.27 3.611 -7.758 1 83.06 101 GLN A C 1
ATOM 813 O O . GLN A 1 101 ? 7.727 2.842 -8.602 1 83.06 101 GLN A O 1
ATOM 818 N N . ASP A 1 102 ? 7.547 3.555 -6.504 1 86.69 102 ASP A N 1
ATOM 819 C CA . ASP A 1 102 ? 8.336 2.467 -5.934 1 86.69 102 ASP A CA 1
ATOM 820 C C . ASP A 1 102 ? 7.465 1.551 -5.074 1 86.69 102 ASP A C 1
ATOM 822 O O . ASP A 1 102 ? 7.238 1.83 -3.895 1 86.69 102 ASP A O 1
ATOM 826 N N . LYS A 1 103 ? 7.105 0.399 -5.629 1 86.19 103 LYS A N 1
ATOM 827 C CA . LYS A 1 103 ? 6.168 -0.512 -4.977 1 86.19 103 LYS A CA 1
ATOM 828 C C . LYS A 1 103 ? 6.742 -1.046 -3.668 1 86.19 103 LYS A C 1
ATOM 830 O O . LYS A 1 103 ? 6.008 -1.226 -2.691 1 86.19 103 LYS A O 1
ATOM 835 N N . ALA A 1 104 ? 8.008 -1.367 -3.654 1 83 104 ALA A N 1
ATOM 836 C CA . ALA A 1 104 ? 8.625 -1.864 -2.43 1 83 104 ALA A CA 1
ATOM 837 C C . ALA A 1 104 ? 8.539 -0.83 -1.312 1 83 104 ALA A C 1
ATOM 839 O O . ALA A 1 104 ? 8.211 -1.166 -0.17 1 83 104 ALA A O 1
ATOM 840 N N . GLU A 1 105 ? 8.805 0.379 -1.653 1 88.12 105 GLU A N 1
ATOM 841 C CA . GLU A 1 105 ? 8.703 1.448 -0.665 1 88.12 105 GLU A CA 1
ATOM 842 C C . GLU A 1 105 ? 7.262 1.629 -0.193 1 88.12 105 GLU A C 1
ATOM 844 O O . GLU A 1 105 ? 7.012 1.791 1.003 1 88.12 105 GLU A O 1
ATOM 849 N N . VAL A 1 106 ? 6.32 1.635 -1.129 1 88.19 106 VAL A N 1
ATOM 850 C CA . VAL A 1 106 ? 4.91 1.782 -0.794 1 88.19 106 VAL A CA 1
ATOM 851 C C . VAL A 1 106 ? 4.496 0.695 0.194 1 88.19 106 VAL A C 1
ATOM 853 O O . VAL A 1 106 ? 3.912 0.988 1.24 1 88.19 106 VAL A O 1
ATOM 856 N N . MET A 1 107 ? 4.844 -0.499 -0.058 1 83.38 107 MET A N 1
ATOM 857 C CA . MET A 1 107 ? 4.477 -1.62 0.803 1 83.38 107 MET A CA 1
ATOM 858 C C . MET A 1 107 ? 5.137 -1.49 2.174 1 83.38 107 MET A C 1
ATOM 860 O O . MET A 1 107 ? 4.484 -1.688 3.201 1 83.38 107 MET A O 1
ATOM 864 N N . GLN A 1 108 ? 6.355 -1.167 2.184 1 83.56 108 GLN A N 1
ATOM 865 C CA . GLN A 1 108 ? 7.098 -1.056 3.434 1 83.56 108 GLN A CA 1
ATOM 866 C C . GLN A 1 108 ? 6.547 0.075 4.301 1 83.56 108 GLN A C 1
ATOM 868 O O . GLN A 1 108 ? 6.379 -0.089 5.512 1 83.56 108 GLN A O 1
ATOM 873 N N . GLN A 1 109 ? 6.328 1.188 3.691 1 86.94 109 GLN A N 1
ATOM 874 C CA . GLN A 1 109 ? 5.852 2.346 4.441 1 86.94 109 GLN A CA 1
ATOM 875 C C . GLN A 1 109 ? 4.422 2.137 4.93 1 86.94 109 GLN A C 1
ATOM 877 O O . GLN A 1 109 ? 4.051 2.613 6.004 1 86.94 109 GLN A O 1
ATOM 882 N N . HIS A 1 110 ? 3.689 1.37 4.199 1 81.38 110 HIS A N 1
ATOM 883 C CA . HIS A 1 110 ? 2.336 1.062 4.645 1 81.38 110 HIS A CA 1
ATOM 884 C C . HIS A 1 110 ? 2.35 0.088 5.816 1 81.38 110 HIS A C 1
ATOM 886 O O . HIS A 1 110 ? 1.53 0.198 6.73 1 81.38 110 HIS A O 1
ATOM 892 N N . ARG A 1 111 ? 3.32 -0.75 5.832 1 78.88 111 ARG A N 1
ATOM 893 C CA . ARG A 1 111 ? 3.502 -1.659 6.957 1 78.88 111 ARG A CA 1
ATOM 894 C C . ARG A 1 111 ? 3.893 -0.896 8.219 1 78.88 111 ARG A C 1
ATOM 896 O O . ARG A 1 111 ? 3.545 -1.303 9.328 1 78.88 111 ARG A O 1
ATOM 903 N N . HIS A 1 112 ? 4.496 0.196 8.039 1 87.31 112 HIS A N 1
ATOM 904 C CA . HIS A 1 112 ? 5.023 0.962 9.164 1 87.31 112 HIS A CA 1
ATOM 905 C C . HIS A 1 112 ? 4.078 2.092 9.555 1 87.31 112 HIS A C 1
ATOM 907 O O . HIS A 1 112 ? 4.402 2.91 10.414 1 87.31 112 HIS A O 1
ATOM 913 N N . ARG A 1 113 ? 2.961 2.105 8.922 1 90.94 113 ARG A N 1
ATOM 914 C CA . ARG A 1 113 ? 2.047 3.221 9.148 1 90.94 113 ARG A CA 1
ATOM 915 C C . ARG A 1 113 ? 1.708 3.357 10.625 1 90.94 113 ARG A C 1
ATOM 917 O O . ARG A 1 113 ? 1.622 4.473 11.148 1 90.94 113 ARG A O 1
ATOM 924 N N . GLY A 1 114 ? 1.531 2.217 11.312 1 91.31 114 GLY A N 1
ATOM 925 C CA . GLY A 1 114 ? 1.272 2.264 12.742 1 91.31 114 GLY A CA 1
ATOM 926 C C . GLY A 1 114 ? 2.369 2.963 13.523 1 91.31 114 GLY A C 1
ATOM 927 O O . GLY A 1 114 ? 2.094 3.85 14.336 1 91.31 114 GLY A O 1
ATOM 928 N N . LYS A 1 115 ? 3.533 2.594 13.211 1 93.88 115 LYS A N 1
ATOM 929 C CA . LYS A 1 115 ? 4.688 3.188 13.883 1 93.88 115 LYS A CA 1
ATOM 930 C C . LYS A 1 115 ? 4.832 4.664 13.523 1 93.88 115 LYS A C 1
ATOM 932 O O . LYS A 1 115 ? 5.188 5.484 14.375 1 93.88 115 LYS A O 1
ATOM 937 N N . ILE A 1 116 ? 4.551 5 12.344 1 96.38 116 ILE A N 1
ATOM 938 C CA . ILE A 1 116 ? 4.652 6.379 11.875 1 96.38 116 ILE A CA 1
ATOM 939 C C . ILE A 1 116 ? 3.641 7.25 12.625 1 96.38 116 ILE A C 1
ATOM 941 O O . ILE A 1 116 ? 3.984 8.328 13.117 1 96.38 116 ILE A O 1
ATOM 945 N N . TYR A 1 117 ? 2.453 6.723 12.734 1 95.88 117 TYR A N 1
ATOM 946 C CA . TYR A 1 117 ? 1.417 7.461 13.445 1 95.88 117 TYR A CA 1
ATOM 947 C C . TYR A 1 117 ? 1.742 7.555 14.938 1 95.88 117 TYR A C 1
ATOM 949 O O . TYR A 1 117 ? 1.599 8.617 15.539 1 95.88 117 TYR A O 1
ATOM 957 N N . ALA A 1 118 ? 2.264 6.527 15.484 1 95.06 118 ALA A N 1
ATOM 958 C CA . ALA A 1 118 ? 2.592 6.484 16.906 1 95.06 118 ALA A CA 1
ATOM 959 C C . ALA A 1 118 ? 3.76 7.414 17.219 1 95.06 118 ALA A C 1
ATOM 961 O O . ALA A 1 118 ? 3.842 7.957 18.328 1 95.06 118 ALA A O 1
ATOM 962 N N . GLY A 1 119 ? 4.605 7.531 16.312 1 95.38 119 GLY A N 1
ATOM 963 C CA . GLY A 1 119 ? 5.781 8.359 16.516 1 95.38 119 GLY A CA 1
ATOM 964 C C . GLY A 1 119 ? 5.508 9.844 16.344 1 95.38 119 GLY A C 1
ATOM 965 O O . GLY A 1 119 ? 6.273 10.688 16.812 1 95.38 119 GLY A O 1
ATOM 966 N N . ALA A 1 120 ? 4.457 10.211 15.664 1 96.44 120 ALA A N 1
ATOM 967 C CA . ALA A 1 120 ? 4.129 11.594 15.352 1 96.44 120 ALA A CA 1
ATOM 968 C C . ALA A 1 120 ? 3.652 12.344 16.594 1 96.44 120 ALA A C 1
ATOM 970 O O . ALA A 1 120 ? 3.096 11.742 17.516 1 96.44 120 ALA A O 1
ATOM 971 N N . GLU A 1 121 ? 3.902 13.664 16.578 1 95 121 GLU A N 1
ATOM 972 C CA . GLU A 1 121 ? 3.348 14.508 17.625 1 95 121 GLU A CA 1
ATOM 973 C C . GLU A 1 121 ? 1.822 14.492 17.609 1 95 121 GLU A C 1
ATOM 975 O O . GLU A 1 121 ? 1.181 14.43 18.656 1 95 121 GLU A O 1
ATOM 980 N N . LYS A 1 122 ? 1.297 14.562 16.531 1 95.62 122 LYS A N 1
ATOM 981 C CA . LYS A 1 122 ? -0.147 14.523 16.328 1 95.62 122 LYS A CA 1
ATOM 982 C C . LYS A 1 122 ? -0.479 14.07 14.898 1 95.62 122 LYS A C 1
ATOM 984 O O . LYS A 1 122 ? 0.365 14.148 14.008 1 95.62 122 LYS A O 1
ATOM 989 N N . VAL A 1 123 ? -1.652 13.531 14.766 1 96.94 123 VAL A N 1
ATOM 990 C CA . VAL A 1 123 ? -2.24 13.234 13.469 1 96.94 123 VAL A CA 1
ATOM 991 C C . VAL A 1 123 ? -3.391 14.203 13.188 1 96.94 123 VAL A C 1
ATOM 993 O O . VAL A 1 123 ? -4.332 14.305 13.977 1 96.94 123 VAL A O 1
ATOM 996 N N . LEU A 1 124 ? -3.252 14.969 12.133 1 96.88 124 LEU A N 1
ATOM 997 C CA . LEU A 1 124 ? -4.344 15.805 11.648 1 96.88 124 LEU A CA 1
ATOM 998 C C . LEU A 1 124 ? -5.238 15.031 10.688 1 96.88 124 LEU A C 1
ATOM 1000 O O . LEU A 1 124 ? -4.875 14.812 9.523 1 96.88 124 LEU A O 1
ATOM 1004 N N . LEU A 1 125 ? -6.398 14.586 11.172 1 96.62 125 LEU A N 1
ATOM 1005 C CA . LEU A 1 125 ? -7.363 13.836 10.383 1 96.62 125 LEU A CA 1
ATOM 1006 C C . LEU A 1 125 ? -8.312 14.773 9.641 1 96.62 125 LEU A C 1
ATOM 1008 O O . LEU A 1 125 ? -9.195 15.375 10.258 1 96.62 125 LEU A O 1
ATOM 1012 N N . HIS A 1 126 ? -8.094 14.859 8.383 1 95.75 126 HIS A N 1
ATOM 1013 C CA . HIS A 1 126 ? -8.938 15.703 7.535 1 95.75 126 HIS A CA 1
ATOM 1014 C C . HIS A 1 126 ? -10.125 14.93 6.988 1 95.75 126 HIS A C 1
ATOM 1016 O O . HIS A 1 126 ? -9.961 14.008 6.188 1 95.75 126 HIS A O 1
ATOM 1022 N N . LEU A 1 127 ? -11.273 15.305 7.383 1 92.25 127 LEU A N 1
ATOM 1023 C CA . LEU A 1 127 ? -12.484 14.648 6.898 1 92.25 127 LEU A CA 1
ATOM 1024 C C . LEU A 1 127 ? -12.906 15.219 5.547 1 92.25 127 LEU A C 1
ATOM 1026 O O . LEU A 1 127 ? -12.695 16.406 5.27 1 92.25 127 LEU A O 1
ATOM 1030 N N . PRO A 1 128 ? -13.352 14.305 4.66 1 85.06 128 PRO A N 1
ATOM 1031 C CA . PRO A 1 128 ? -13.875 14.828 3.396 1 85.06 128 PRO A CA 1
ATOM 1032 C C . PRO A 1 128 ? -15.086 15.742 3.59 1 85.06 128 PRO A C 1
ATOM 1034 O O . PRO A 1 128 ? -15.836 15.578 4.555 1 85.06 128 PRO A O 1
ATOM 1037 N N . PRO A 1 129 ? -15.078 16.781 2.652 1 71.44 129 PRO A N 1
ATOM 1038 C CA . PRO A 1 129 ? -16.234 17.672 2.789 1 71.44 129 PRO A CA 1
ATOM 1039 C C . PRO A 1 129 ? -17.562 16.938 2.623 1 71.44 129 PRO A C 1
ATOM 1041 O O . PRO A 1 129 ? -17.641 15.969 1.858 1 71.44 129 PRO A O 1
ATOM 1044 N N . GLY A 1 130 ? -18.344 16.641 3.676 1 60.03 130 GLY A N 1
ATOM 1045 C CA . GLY A 1 130 ? -19.625 15.969 3.627 1 60.03 130 GLY A CA 1
ATOM 1046 C C . GLY A 1 130 ? -20.484 16.406 2.459 1 60.03 130 GLY A C 1
ATOM 1047 O O . GLY A 1 130 ? -20.328 17.516 1.945 1 60.03 130 GLY A O 1
ATOM 1048 N N . ASN A 1 131 ? -20.719 15.578 1.51 1 51.06 131 ASN A N 1
ATOM 1049 C CA . ASN A 1 131 ? -21.875 16.016 0.73 1 51.06 131 ASN A CA 1
ATOM 1050 C C . ASN A 1 131 ? -23.094 16.266 1.62 1 51.06 131 ASN A C 1
ATOM 1052 O O . ASN A 1 131 ? -23.266 15.586 2.635 1 51.06 131 ASN A O 1
ATOM 1056 N N . GLY A 1 132 ? -23.609 17.438 1.729 1 48.47 132 GLY A N 1
ATOM 1057 C CA . GLY A 1 132 ? -24.797 17.906 2.418 1 48.47 132 GLY A CA 1
ATOM 1058 C C . GLY A 1 132 ? -25.656 16.781 2.98 1 48.47 132 GLY A C 1
ATOM 1059 O O . GLY A 1 132 ? -26.156 16.891 4.098 1 48.47 132 GLY A O 1
ATOM 1060 N N . LYS A 1 133 ? -26.062 15.867 2.232 1 46.56 133 LYS A N 1
ATOM 1061 C CA . LYS A 1 133 ? -27.141 14.922 2.525 1 46.56 133 LYS A CA 1
ATOM 1062 C C . LYS A 1 133 ? -26.641 13.797 3.426 1 46.56 133 LYS A C 1
ATOM 1064 O O . LYS A 1 133 ? -27.438 13.125 4.086 1 46.56 133 LYS A O 1
ATOM 1069 N N . ASP A 1 134 ? -25.422 13.344 3.424 1 48.72 134 ASP A N 1
ATOM 1070 C CA . ASP A 1 134 ? -24.953 12.148 4.113 1 48.72 134 ASP A CA 1
ATOM 1071 C C . ASP A 1 134 ? -24.188 12.516 5.383 1 48.72 134 ASP A C 1
ATOM 1073 O O . ASP A 1 134 ? -23.344 11.742 5.855 1 48.72 134 ASP A O 1
ATOM 1077 N N . GLN A 1 135 ? -24.328 13.703 5.75 1 53.81 135 GLN A N 1
ATOM 1078 C CA . GLN A 1 135 ? -23.656 14.18 6.949 1 53.81 135 GLN A CA 1
ATOM 1079 C C . GLN A 1 135 ? -24.141 13.438 8.188 1 53.81 135 GLN A C 1
ATOM 1081 O O . GLN A 1 135 ? -25.344 13.383 8.461 1 53.81 135 GLN A O 1
ATOM 1086 N N . VAL A 1 136 ? -23.375 12.438 8.617 1 56.47 136 VAL A N 1
ATOM 1087 C CA . VAL A 1 136 ? -23.656 11.875 9.938 1 56.47 136 VAL A CA 1
ATOM 1088 C C . VAL A 1 136 ? -24.062 12.984 10.898 1 56.47 136 VAL A C 1
ATOM 1090 O O . VAL A 1 136 ? -23.359 13.992 11.031 1 56.47 136 VAL A O 1
ATOM 1093 N N . PRO A 1 137 ? -25.344 12.914 11.203 1 60.09 137 PRO A N 1
ATOM 1094 C CA . PRO A 1 137 ? -25.719 13.867 12.25 1 60.09 137 PRO A CA 1
ATOM 1095 C C . PRO A 1 137 ? -24.781 13.836 13.445 1 60.09 137 PRO A C 1
ATOM 1097 O O . PRO A 1 137 ? -24.203 12.789 13.758 1 60.09 137 PRO A O 1
ATOM 1100 N N . GLY A 1 138 ? -24.281 15.062 13.938 1 70.69 138 GLY A N 1
ATOM 1101 C CA . GLY A 1 138 ? -23.516 15.148 15.172 1 70.69 138 GLY A CA 1
ATOM 1102 C C . GLY A 1 138 ? -22.344 16.109 15.086 1 70.69 138 GLY A C 1
ATOM 1103 O O . GLY A 1 138 ? -22.156 16.781 14.07 1 70.69 138 GLY A O 1
ATOM 1104 N N . ASP A 1 139 ? -21.734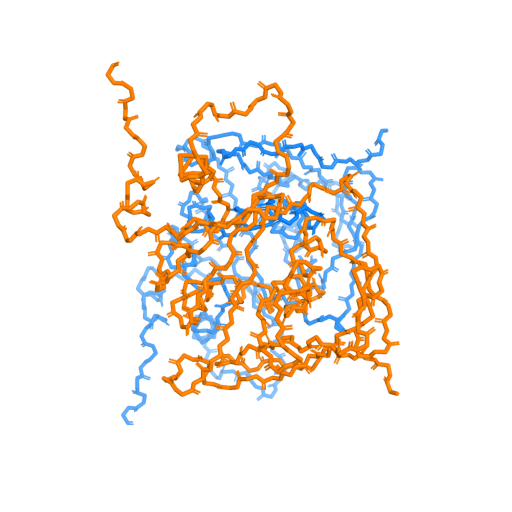 16.25 16.234 1 83.88 139 ASP A N 1
ATOM 1105 C CA . ASP A 1 139 ? -20.578 17.141 16.328 1 83.88 139 ASP A CA 1
ATOM 1106 C C . ASP A 1 139 ? -19.359 16.531 15.609 1 83.88 139 ASP A C 1
ATOM 1108 O O . ASP A 1 139 ? -19.438 15.43 15.062 1 83.88 139 ASP A O 1
ATOM 1112 N N . LEU A 1 140 ? -18.406 17.25 15.391 1 86.44 140 LEU A N 1
ATOM 1113 C CA . LEU A 1 140 ? -17.203 16.906 14.633 1 86.44 140 LEU A CA 1
ATOM 1114 C C . LEU A 1 140 ? -16.594 15.609 15.148 1 86.44 140 LEU A C 1
ATOM 1116 O O . LEU A 1 140 ? -16.109 14.789 14.359 1 86.44 140 LEU A O 1
ATOM 1120 N N . ALA A 1 141 ? -16.719 15.383 16.406 1 85.06 141 ALA A N 1
ATOM 1121 C CA . ALA A 1 141 ? -16.172 14.172 17.016 1 85.06 141 ALA A CA 1
ATOM 1122 C C . ALA A 1 141 ? -16.938 12.93 16.562 1 85.06 141 ALA A C 1
ATOM 1124 O O . ALA A 1 141 ? -16.344 11.898 16.25 1 85.06 141 ALA A O 1
ATOM 1125 N N . SER A 1 142 ? -18.25 13.094 16.516 1 83.19 142 SER A N 1
ATOM 1126 C CA . SER A 1 142 ? -19.094 11.977 16.094 1 83.19 142 SER A CA 1
ATOM 1127 C C . SER A 1 142 ? -18.844 11.633 14.625 1 83.19 142 SER A C 1
ATOM 1129 O O . SER A 1 142 ? -18.812 10.453 14.258 1 83.19 142 SER A O 1
ATOM 1131 N N . ARG A 1 143 ? -18.672 12.633 13.906 1 86.81 143 ARG A N 1
ATOM 1132 C CA . ARG A 1 143 ? -18.391 12.414 12.492 1 86.81 143 ARG A CA 1
ATOM 1133 C C . ARG A 1 143 ? -17.047 11.734 12.305 1 86.81 143 ARG A C 1
ATOM 1135 O O . ARG A 1 143 ? -16.906 10.844 11.453 1 86.81 143 ARG A O 1
ATOM 1142 N N . ALA A 1 144 ? -16.094 12.18 13.062 1 89.94 144 ALA A N 1
ATOM 1143 C CA . ALA A 1 144 ? -14.766 11.586 12.992 1 89.94 144 ALA A CA 1
ATOM 1144 C C . ALA A 1 144 ? -14.797 10.109 13.383 1 89.94 144 ALA A C 1
ATOM 1146 O O . ALA A 1 144 ? -14.156 9.281 12.734 1 89.94 144 ALA A O 1
ATOM 1147 N N . GLN A 1 145 ? -15.609 9.781 14.359 1 87.06 145 GLN A N 1
ATOM 1148 C CA . GLN A 1 145 ? -15.703 8.398 14.812 1 87.06 145 GLN A CA 1
ATOM 1149 C C . GLN A 1 145 ? -16.297 7.5 13.727 1 87.06 145 GLN A C 1
ATOM 1151 O O . GLN A 1 145 ? -15.797 6.402 13.477 1 87.06 145 GLN A O 1
ATOM 1156 N N . ALA A 1 146 ? -17.312 8.031 13.109 1 84.81 146 ALA A N 1
ATOM 1157 C CA . ALA A 1 146 ? -17.938 7.285 12.031 1 84.81 146 ALA A CA 1
ATOM 1158 C C . ALA A 1 146 ? -16.984 7.07 10.867 1 84.81 146 ALA A C 1
ATOM 1160 O O . ALA A 1 146 ? -16.922 5.98 10.289 1 84.81 146 ALA A O 1
ATOM 1161 N N . TYR A 1 147 ? -16.219 8.031 10.641 1 88.25 147 TYR A N 1
ATOM 1162 C CA . TYR A 1 147 ? -15.25 7.961 9.555 1 88.25 147 TYR A CA 1
ATOM 1163 C C . TYR A 1 147 ? -14.148 6.957 9.859 1 88.25 147 TYR A C 1
ATOM 1165 O O . TYR A 1 147 ? -13.812 6.117 9.023 1 88.25 147 TYR A O 1
ATOM 1173 N N . ILE A 1 148 ? -13.633 7.02 11.039 1 89.31 148 ILE A N 1
ATOM 1174 C CA . ILE A 1 148 ? -12.484 6.211 11.438 1 89.31 148 ILE A CA 1
ATOM 1175 C C . ILE A 1 148 ? -12.844 4.73 11.352 1 89.31 148 ILE A C 1
ATOM 1177 O O . ILE A 1 148 ? -12.016 3.902 10.969 1 89.31 148 ILE A O 1
ATOM 1181 N N . SER A 1 149 ? -14.094 4.395 11.594 1 83.75 149 SER A N 1
ATOM 1182 C CA . SER A 1 149 ? -14.523 3 11.602 1 83.75 149 SER A CA 1
ATOM 1183 C C . SER A 1 149 ? -14.359 2.363 10.219 1 83.75 149 SER A C 1
ATOM 1185 O O . SER A 1 149 ? -14.25 1.142 10.109 1 83.75 149 SER A O 1
ATOM 1187 N N . GLN A 1 150 ? -14.258 3.242 9.227 1 81.56 150 GLN A N 1
ATOM 1188 C CA . GLN A 1 150 ? -14.188 2.727 7.863 1 81.56 150 GLN A CA 1
ATOM 1189 C C . GLN A 1 150 ? -12.922 3.203 7.156 1 81.56 150 GLN A C 1
ATOM 1191 O O . GLN A 1 150 ? -12.742 2.953 5.961 1 81.56 150 GLN A O 1
ATOM 1196 N N . ALA A 1 151 ? -12.094 3.844 7.906 1 87 151 ALA A N 1
ATOM 1197 C CA . ALA A 1 151 ? -10.93 4.461 7.285 1 87 151 ALA A CA 1
ATOM 1198 C C . ALA A 1 151 ? -9.883 3.412 6.918 1 87 151 ALA A C 1
ATOM 1200 O O . ALA A 1 151 ? -9.688 2.439 7.652 1 87 151 ALA A O 1
ATOM 1201 N N . SER A 1 152 ? -9.227 3.658 5.797 1 83.81 152 SER A N 1
ATOM 1202 C CA . SER A 1 152 ? -8.18 2.734 5.355 1 83.81 152 SER A CA 1
ATOM 1203 C C . SER A 1 152 ? -6.984 2.762 6.301 1 83.81 152 SER A C 1
ATOM 1205 O O . SER A 1 152 ? -6.203 1.81 6.344 1 83.81 152 SER A O 1
ATOM 1207 N N . ASP A 1 153 ? -6.832 3.812 7.039 1 89.88 153 ASP A N 1
ATOM 1208 C CA . ASP A 1 153 ? -5.719 3.9 7.977 1 89.88 153 ASP A CA 1
ATOM 1209 C C . ASP A 1 153 ? -6.207 3.842 9.422 1 89.88 153 ASP A C 1
ATOM 1211 O O . ASP A 1 153 ? -5.566 4.391 10.32 1 89.88 153 ASP A O 1
ATOM 1215 N N . ARG A 1 154 ? -7.305 3.15 9.664 1 87.88 154 ARG A N 1
ATOM 1216 C CA . ARG A 1 154 ? -7.93 3.076 10.977 1 87.88 154 ARG A CA 1
ATOM 1217 C C . ARG A 1 154 ? -6.961 2.52 12.016 1 87.88 154 ARG A C 1
ATOM 1219 O O . ARG A 1 154 ? -6.836 3.064 13.117 1 87.88 154 ARG A O 1
ATOM 1226 N N . GLU A 1 155 ? -6.273 1.469 11.703 1 85.38 155 GLU A N 1
ATOM 1227 C CA . GLU A 1 155 ? -5.383 0.828 12.664 1 85.38 155 GLU A CA 1
ATOM 1228 C C . GLU A 1 155 ? -4.258 1.767 13.086 1 85.38 155 GLU A C 1
ATOM 1230 O O . GLU A 1 155 ? -3.848 1.771 14.25 1 85.38 155 GLU A O 1
ATOM 1235 N N . ALA A 1 156 ? -3.807 2.514 12.156 1 91.5 156 ALA A N 1
ATOM 1236 C CA . ALA A 1 156 ? -2.75 3.477 12.461 1 91.5 156 ALA A CA 1
ATOM 1237 C C . ALA A 1 156 ? -3.287 4.637 13.289 1 91.5 156 ALA A C 1
ATOM 1239 O O . ALA A 1 156 ? -2.617 5.105 14.219 1 91.5 156 ALA A O 1
ATOM 1240 N N . LEU A 1 157 ? -4.488 5.078 12.938 1 93 157 LEU A N 1
ATOM 1241 C CA . LEU A 1 157 ? -5.117 6.164 13.68 1 93 157 LEU A CA 1
ATOM 1242 C C . LEU A 1 157 ? -5.258 5.805 15.156 1 93 157 LEU A C 1
ATOM 1244 O O . LEU A 1 157 ? -5.082 6.66 16.031 1 93 157 LEU A O 1
ATOM 1248 N N . LEU A 1 158 ? -5.465 4.59 15.422 1 90.25 158 LEU A N 1
ATOM 1249 C CA . LEU A 1 158 ? -5.66 4.121 16.797 1 90.25 158 LEU A CA 1
ATOM 1250 C C . LEU A 1 158 ? -4.34 4.121 17.562 1 90.25 158 LEU A C 1
ATOM 1252 O O . LEU A 1 158 ? -4.332 4.008 18.781 1 90.25 158 LEU A O 1
ATOM 1256 N N . GLN A 1 159 ? -3.246 4.273 16.906 1 92.31 159 GLN A N 1
ATOM 1257 C CA . GLN A 1 159 ? -1.937 4.254 17.547 1 92.31 159 GLN A CA 1
ATOM 1258 C C . GLN A 1 159 ? -1.406 5.672 17.75 1 92.31 159 GLN A C 1
ATOM 1260 O O . GLN A 1 159 ? -0.353 5.863 18.359 1 92.31 159 GLN A O 1
ATOM 1265 N N . ALA A 1 160 ? -2.123 6.633 17.266 1 94.56 160 ALA A N 1
ATOM 1266 C CA . ALA A 1 160 ? -1.676 8.016 17.328 1 94.56 160 ALA A CA 1
ATOM 1267 C C . ALA A 1 160 ? -1.691 8.523 18.781 1 94.56 160 ALA A C 1
ATOM 1269 O O . ALA A 1 160 ? -2.574 8.164 19.562 1 94.56 160 ALA A O 1
ATOM 1270 N N . LYS A 1 161 ? -0.743 9.391 19.109 1 92.75 161 LYS A N 1
ATOM 1271 C CA . LYS A 1 161 ? -0.711 10.031 20.422 1 92.75 161 LYS A CA 1
ATOM 1272 C C . LYS A 1 161 ? -1.852 11.031 20.578 1 92.75 161 LYS A C 1
ATOM 1274 O O . LYS A 1 161 ? -2.422 11.172 21.656 1 92.75 161 LYS A O 1
ATOM 1279 N N . LYS A 1 162 ? -2.088 11.727 19.609 1 93.69 162 LYS A N 1
ATOM 1280 C CA . LYS A 1 162 ? -3.102 12.773 19.531 1 93.69 162 LYS A CA 1
ATOM 1281 C C . LYS A 1 162 ? -3.701 12.859 18.125 1 93.69 162 LYS A C 1
ATOM 1283 O O . LYS A 1 162 ? -2.977 12.812 17.141 1 93.69 162 LYS A O 1
ATOM 1288 N N . VAL A 1 163 ? -5.039 12.875 18.109 1 95.56 163 VAL A N 1
ATOM 1289 C CA . VAL A 1 163 ? -5.727 13.047 16.844 1 95.56 163 VAL A CA 1
ATOM 1290 C C . VAL A 1 163 ? -6.516 14.359 16.844 1 95.56 163 VAL A C 1
ATOM 1292 O O . VAL A 1 163 ? -7.32 14.602 17.75 1 95.56 163 VAL A O 1
ATOM 1295 N N . VAL A 1 164 ? -6.207 15.219 15.914 1 95.12 164 VAL A N 1
ATOM 1296 C CA . VAL A 1 164 ? -6.965 16.438 15.68 1 95.12 164 VAL A CA 1
ATOM 1297 C C . VAL A 1 164 ? -7.805 16.297 14.414 1 95.12 164 VAL A C 1
ATOM 1299 O O . VAL A 1 164 ? -7.266 16.062 13.328 1 95.12 164 VAL A O 1
ATOM 1302 N N . VAL A 1 165 ? -9.062 16.469 14.594 1 94.94 165 VAL A N 1
ATOM 1303 C CA . VAL A 1 165 ? -9.969 16.344 13.461 1 94.94 165 VAL A CA 1
ATOM 1304 C C . VAL A 1 165 ? -10.148 17.703 12.797 1 94.94 165 VAL A C 1
ATOM 1306 O O . VAL A 1 165 ? -10.328 18.719 13.484 1 94.94 165 VAL A O 1
ATOM 1309 N N . VAL A 1 166 ? -10.062 17.672 11.477 1 94.31 166 VAL A N 1
ATOM 1310 C CA . VAL A 1 166 ? -10.172 18.922 10.719 1 94.31 166 VAL A CA 1
ATOM 1311 C C . VAL A 1 166 ? -11.289 18.797 9.688 1 94.31 166 VAL A C 1
ATOM 1313 O O . VAL A 1 166 ? -11.312 17.844 8.898 1 94.31 166 VAL A O 1
ATOM 1316 N N . LEU A 1 167 ? -12.211 19.703 9.633 1 92.06 167 LEU A N 1
ATOM 1317 C CA . LEU A 1 167 ? -13.266 19.766 8.625 1 92.06 167 LEU A CA 1
ATOM 1318 C C . LEU A 1 167 ? -13.648 21.219 8.352 1 92.06 167 LEU A C 1
ATOM 1320 O O . LEU A 1 167 ? -14.125 21.922 9.242 1 92.06 167 LEU A O 1
ATOM 1324 N N . ASP A 1 168 ? -13.508 21.609 7.121 1 83.94 168 ASP A N 1
ATOM 1325 C CA . ASP A 1 168 ? -13.906 22.938 6.691 1 83.94 168 ASP A CA 1
ATOM 1326 C C . ASP A 1 168 ? -13.375 24 7.648 1 83.94 168 ASP A C 1
ATOM 1328 O O . ASP A 1 168 ? -14.133 24.859 8.125 1 83.94 168 ASP A O 1
ATOM 1332 N N . GLY A 1 169 ? -12.133 23.875 8.047 1 81 169 GLY A N 1
ATOM 1333 C CA . GLY A 1 169 ? -11.484 24.875 8.883 1 81 169 GLY A CA 1
ATOM 1334 C C . GLY A 1 169 ? -11.734 24.656 10.367 1 81 169 GLY A C 1
ATOM 1335 O O . GLY A 1 169 ? -11.078 25.281 11.203 1 81 169 GLY A O 1
ATOM 1336 N N . GLN A 1 170 ? -12.711 23.875 10.711 1 88.38 170 GLN A N 1
ATOM 1337 C CA . GLN A 1 170 ? -12.969 23.562 12.109 1 88.38 170 GLN A CA 1
ATOM 1338 C C . GLN A 1 170 ? -12.023 22.469 12.602 1 88.38 170 GLN A C 1
ATOM 1340 O O . GLN A 1 170 ? -11.656 21.562 11.844 1 88.38 170 GLN A O 1
ATOM 1345 N N . ARG A 1 171 ? -11.609 22.625 13.898 1 92.38 171 ARG A N 1
ATOM 1346 C CA . ARG A 1 171 ? -10.703 21.656 14.5 1 92.38 171 ARG A CA 1
ATOM 1347 C C . ARG A 1 171 ? -11.234 21.156 15.844 1 92.38 171 ARG A C 1
ATOM 1349 O O . ARG A 1 171 ? -11.859 21.922 16.578 1 92.38 171 ARG A O 1
ATOM 1356 N N . CYS A 1 172 ? -11.047 19.875 16.047 1 92.06 172 CYS A N 1
ATOM 1357 C CA . CYS A 1 172 ? -11.43 19.25 17.312 1 92.06 172 CYS A CA 1
ATOM 1358 C C . CYS A 1 172 ? -10.445 18.156 17.703 1 92.06 172 CYS A C 1
ATOM 1360 O O . CYS A 1 172 ? -10.086 17.312 16.875 1 92.06 172 CYS A O 1
ATOM 1362 N N . ASP A 1 173 ? -10.016 18.188 18.984 1 92.06 173 ASP A N 1
ATOM 1363 C CA . ASP A 1 173 ? -9.18 17.109 19.5 1 92.06 173 ASP A CA 1
ATOM 1364 C C . ASP A 1 173 ? -10.008 15.859 19.781 1 92.06 173 ASP A C 1
ATOM 1366 O O . ASP A 1 173 ? -11.109 15.945 20.328 1 92.06 173 ASP A O 1
ATOM 1370 N N . LEU A 1 174 ? -9.5 14.789 19.25 1 90 174 LEU A N 1
ATOM 1371 C CA . LEU A 1 174 ? -10.133 13.531 19.625 1 90 174 LEU A CA 1
ATOM 1372 C C . LEU A 1 174 ? -9.391 12.859 20.766 1 90 174 LEU A C 1
ATOM 1374 O O . LEU A 1 174 ? -8.18 12.633 20.688 1 90 174 LEU A O 1
ATOM 1378 N N . GLY A 1 175 ? -10.078 12.609 21.844 1 77.69 175 GLY A N 1
ATOM 1379 C CA . GLY A 1 175 ? -9.461 11.945 22.984 1 77.69 175 GLY A CA 1
ATOM 1380 C C . GLY A 1 175 ? -9.234 10.461 22.75 1 77.69 175 GLY A C 1
ATOM 1381 O O . GLY A 1 175 ? -9.797 9.875 21.828 1 77.69 175 GLY A O 1
ATOM 1382 N N . ALA A 1 176 ? -8.297 9.93 23.531 1 72.25 176 ALA A N 1
ATOM 1383 C CA . ALA A 1 176 ? -7.984 8.508 23.469 1 72.25 176 ALA A CA 1
ATOM 1384 C C . ALA A 1 176 ? -9.25 7.66 23.562 1 72.25 176 ALA A C 1
ATOM 1386 O O . ALA A 1 176 ? -9.391 6.664 22.844 1 72.25 176 ALA A O 1
ATOM 1387 N N . ARG A 1 177 ? -10.203 8.172 24.391 1 71.31 177 ARG A N 1
ATOM 1388 C CA . ARG A 1 177 ? -11.453 7.438 24.594 1 71.31 177 ARG A CA 1
ATOM 1389 C C . ARG A 1 177 ? -12.297 7.445 23.328 1 71.31 177 ARG A C 1
ATOM 1391 O O . ARG A 1 177 ? -12.898 6.43 22.953 1 71.31 177 ARG A O 1
ATOM 1398 N N . ASP A 1 178 ? -12.328 8.664 22.719 1 75.12 178 ASP A N 1
ATOM 1399 C CA . ASP A 1 178 ? -13.094 8.781 21.484 1 75.12 178 ASP A CA 1
ATOM 1400 C C . ASP A 1 178 ? -12.539 7.859 20.406 1 75.12 178 ASP A C 1
ATOM 1402 O O . ASP A 1 178 ? -13.297 7.219 19.672 1 75.12 178 ASP A O 1
ATOM 1406 N N . LEU A 1 179 ? -11.297 7.758 20.344 1 79 179 LEU A N 1
ATOM 1407 C CA . LEU A 1 179 ? -10.625 6.934 19.344 1 79 179 LEU A CA 1
ATOM 1408 C C . LEU A 1 179 ? -10.875 5.453 19.609 1 79 179 LEU A C 1
ATOM 1410 O O . LEU A 1 179 ? -11.125 4.691 18.672 1 79 179 LEU A O 1
ATOM 1414 N N . GLU A 1 180 ? -10.805 5.105 20.859 1 73.31 180 GLU A N 1
ATOM 1415 C CA . GLU A 1 180 ? -11.031 3.711 21.219 1 73.31 180 GLU A CA 1
ATOM 1416 C C . GLU A 1 180 ? -12.453 3.275 20.875 1 73.31 180 GLU A C 1
ATOM 1418 O O . GLU A 1 180 ? -12.672 2.145 20.438 1 73.31 180 GLU A O 1
ATOM 1423 N N . GLU A 1 181 ? -13.383 4.168 21.109 1 71.44 181 GLU A N 1
ATOM 1424 C CA . GLU A 1 181 ? -14.789 3.852 20.844 1 71.44 181 GLU A CA 1
ATOM 1425 C C . GLU A 1 181 ? -15.039 3.631 19.359 1 71.44 181 GLU A C 1
ATOM 1427 O O . GLU A 1 181 ? -15.977 2.92 18.984 1 71.44 181 GLU A O 1
ATOM 1432 N N . SER A 1 182 ? -14.258 4.242 18.609 1 68.06 182 SER A N 1
ATOM 1433 C CA . SER A 1 182 ? -14.406 4.098 17.172 1 68.06 182 SER A CA 1
ATOM 1434 C C . SER A 1 182 ? -14.062 2.682 16.719 1 68.06 182 SER A C 1
ATOM 1436 O O . SER A 1 182 ? -14.453 2.26 15.625 1 68.06 182 SER A O 1
ATOM 1438 N N . MET A 1 183 ? -13.328 1.952 17.453 1 63.28 183 MET A N 1
ATOM 1439 C CA . MET A 1 183 ? -12.898 0.586 17.156 1 63.28 183 MET A CA 1
ATOM 1440 C C . MET A 1 183 ? -14.078 -0.381 17.25 1 63.28 183 MET A C 1
ATOM 1442 O O . MET A 1 183 ? -14.062 -1.447 16.641 1 63.28 183 MET A O 1
ATOM 1446 N N . TYR A 1 184 ? -15.008 -0.115 18.203 1 57.94 184 TYR A N 1
ATOM 1447 C CA . TYR A 1 184 ? -16.125 -1.009 18.453 1 57.94 184 TYR A CA 1
ATOM 1448 C C . TYR A 1 184 ? -17.453 -0.344 18.062 1 57.94 184 TYR A C 1
ATOM 1450 O O . TYR A 1 184 ? -18.125 0.242 18.922 1 57.94 184 TYR A O 1
ATOM 1458 N N . PRO A 1 185 ? -17.578 -0.211 16.734 1 51.16 185 PRO A N 1
ATOM 1459 C CA . PRO A 1 185 ? -18.859 0.446 16.469 1 51.16 185 PRO A CA 1
ATOM 1460 C C . PRO A 1 185 ? -20.031 -0.205 17.203 1 51.16 185 PRO A C 1
ATOM 1462 O O . PRO A 1 185 ? -20.031 -1.423 17.406 1 51.16 185 PRO A O 1
ATOM 1465 N N . ARG A 1 186 ? -20.656 0.621 18.141 1 42.06 186 ARG A N 1
ATOM 1466 C CA . ARG A 1 186 ? -21.797 0.146 18.922 1 42.06 186 ARG A CA 1
ATOM 1467 C C . ARG A 1 186 ? -22.766 -0.651 18.047 1 42.06 186 ARG A C 1
ATOM 1469 O O . ARG A 1 186 ? -23.062 -0.245 16.922 1 42.06 186 ARG A O 1
ATOM 1476 N N . GLU A 1 187 ? -22.703 -2.041 18.109 1 38.31 187 GLU A N 1
ATOM 1477 C CA . GLU A 1 187 ? -23.859 -2.781 17.609 1 38.31 187 GLU A CA 1
ATOM 1478 C C . GLU A 1 187 ? -25.156 -2.035 17.906 1 38.31 187 GLU A C 1
ATOM 1480 O O . GLU A 1 187 ? -25.375 -1.576 19.031 1 38.31 187 GLU A O 1
ATOM 1485 N N . SER A 1 188 ? -25.656 -1.134 17.062 1 30.17 188 SER A N 1
ATOM 1486 C CA . SER A 1 188 ? -27.047 -0.812 17.391 1 30.17 188 SER A CA 1
ATOM 1487 C C . SER A 1 188 ? -27.766 -2.014 17.984 1 30.17 188 SER A C 1
ATOM 1489 O O . SER A 1 188 ? -27.766 -3.1 17.406 1 30.17 188 SER A O 1
ATOM 1491 N N . LEU A 1 189 ? -27.969 -2.078 19.328 1 24.12 189 LEU A N 1
ATOM 1492 C CA . LEU A 1 189 ? -29.109 -2.84 19.828 1 24.12 189 LEU A CA 1
ATOM 1493 C C . LEU A 1 189 ? -30.375 -2.502 19.062 1 24.12 189 LEU A C 1
ATOM 1495 O O . LEU A 1 189 ? -30.688 -1.328 18.844 1 24.12 189 LEU A O 1
ATOM 1499 N N . MET B 1 1 ? -14.789 -2.961 -25.219 1 39.47 1 MET B N 1
ATOM 1500 C CA . MET B 1 1 ? -15.016 -2.266 -23.969 1 39.47 1 MET B CA 1
ATOM 1501 C C . MET B 1 1 ? -13.703 -2.096 -23.203 1 39.47 1 MET B C 1
ATOM 1503 O O . MET B 1 1 ? -12.906 -3.029 -23.109 1 39.47 1 MET B O 1
ATOM 1507 N N . ILE B 1 2 ? -13.102 -0.841 -23.141 1 52.91 2 ILE B N 1
ATOM 1508 C CA . ILE B 1 2 ? -11.812 -0.494 -22.547 1 52.91 2 ILE B CA 1
ATOM 1509 C C . ILE B 1 2 ? -11.758 -1.006 -21.109 1 52.91 2 ILE B C 1
ATOM 1511 O O . ILE B 1 2 ? -12.719 -0.847 -20.344 1 52.91 2 ILE B O 1
ATOM 1515 N N . PHE B 1 3 ? -10.93 -1.876 -20.953 1 68.44 3 PHE B N 1
ATOM 1516 C CA . PHE B 1 3 ? -10.805 -2.453 -19.625 1 68.44 3 PHE B CA 1
ATOM 1517 C C . PHE B 1 3 ? -10.703 -1.358 -18.562 1 68.44 3 PHE B C 1
ATOM 1519 O O . PHE B 1 3 ? -9.992 -0.372 -18.75 1 68.44 3 PHE B O 1
ATOM 1526 N N . GLN B 1 4 ? -11.648 -1.37 -17.594 1 78.06 4 GLN B N 1
ATOM 1527 C CA . GLN B 1 4 ? -11.578 -0.521 -16.406 1 78.06 4 GLN B CA 1
ATOM 1528 C C . GLN B 1 4 ? -11.797 -1.332 -15.133 1 78.06 4 GLN B C 1
ATOM 1530 O O . GLN B 1 4 ? -12.664 -2.207 -15.094 1 78.06 4 GLN B O 1
ATOM 1535 N N . TYR B 1 5 ? -10.875 -1.185 -14.266 1 87.44 5 TYR B N 1
ATOM 1536 C CA . TYR B 1 5 ? -11.086 -1.825 -12.977 1 87.44 5 TYR B CA 1
ATOM 1537 C C . TYR B 1 5 ? -12.438 -1.432 -12.391 1 87.44 5 TYR B C 1
ATOM 1539 O O . TYR B 1 5 ? -12.734 -0.244 -12.227 1 87.44 5 TYR B O 1
ATOM 1547 N N . ALA B 1 6 ? -13.219 -2.428 -12.188 1 85.06 6 ALA B N 1
ATOM 1548 C CA . ALA B 1 6 ? -14.477 -2.168 -11.484 1 85.06 6 ALA B CA 1
ATOM 1549 C C . ALA B 1 6 ? -14.25 -2.078 -9.977 1 85.06 6 ALA B C 1
ATOM 1551 O O . ALA B 1 6 ? -13.266 -2.611 -9.461 1 85.06 6 ALA B O 1
ATOM 1552 N N . HIS B 1 7 ? -15.086 -1.393 -9.375 1 86.38 7 HIS B N 1
ATOM 1553 C CA . HIS B 1 7 ? -15 -1.232 -7.926 1 86.38 7 HIS B CA 1
ATOM 1554 C C . HIS B 1 7 ? -14.969 -2.586 -7.223 1 86.38 7 HIS B C 1
ATOM 1556 O O . HIS B 1 7 ? -15.727 -3.492 -7.574 1 86.38 7 HIS B O 1
ATOM 1562 N N . LEU B 1 8 ? -14.078 -2.67 -6.309 1 89.06 8 LEU B N 1
ATOM 1563 C CA . LEU B 1 8 ? -13.898 -3.893 -5.535 1 89.06 8 LEU B CA 1
ATOM 1564 C C . LEU B 1 8 ? -14.555 -3.768 -4.164 1 89.06 8 LEU B C 1
ATOM 1566 O O . LEU B 1 8 ? -14.258 -2.838 -3.41 1 89.06 8 LEU B O 1
ATOM 1570 N N . ARG B 1 9 ? -15.453 -4.695 -3.867 1 85.56 9 ARG B N 1
ATOM 1571 C CA . ARG B 1 9 ? -16.062 -4.719 -2.543 1 85.56 9 ARG B CA 1
ATOM 1572 C C . ARG B 1 9 ? -15.039 -5.07 -1.472 1 85.56 9 ARG B C 1
ATOM 1574 O O . ARG B 1 9 ? -13.984 -5.641 -1.775 1 85.56 9 ARG B O 1
ATOM 1581 N N . SER B 1 10 ? -15.352 -4.828 -0.18 1 81.62 10 SER B N 1
ATOM 1582 C CA . SER B 1 10 ? -14.414 -5.004 0.923 1 81.62 10 SER B CA 1
ATOM 1583 C C . SER B 1 10 ? -14.094 -6.477 1.146 1 81.62 10 SER B C 1
ATOM 1585 O O . SER B 1 10 ? -13.023 -6.809 1.67 1 81.62 10 SER B O 1
ATOM 1587 N N . ASP B 1 11 ? -14.898 -7.406 0.771 1 86.81 11 ASP B N 1
ATOM 1588 C CA . ASP B 1 11 ? -14.664 -8.828 1.012 1 86.81 11 ASP B CA 1
ATOM 1589 C C . ASP B 1 11 ? -14.242 -9.539 -0.272 1 86.81 11 ASP B C 1
ATOM 1591 O O . ASP B 1 11 ? -14.297 -10.773 -0.35 1 86.81 11 ASP B O 1
ATOM 1595 N N . ALA B 1 12 ? -13.859 -8.703 -1.214 1 94.06 12 ALA B N 1
ATOM 1596 C CA . ALA B 1 12 ? -13.586 -9.297 -2.52 1 94.06 12 ALA B CA 1
ATOM 1597 C C . ALA B 1 12 ? -12.148 -9.039 -2.951 1 94.06 12 ALA B C 1
ATOM 1599 O O . ALA B 1 12 ? -11.516 -8.094 -2.482 1 94.06 12 ALA B O 1
ATOM 1600 N N . ILE B 1 13 ? -11.664 -9.898 -3.775 1 96.62 13 ILE B N 1
ATOM 1601 C CA . ILE B 1 13 ? -10.406 -9.703 -4.492 1 96.62 13 ILE B CA 1
ATOM 1602 C C . ILE B 1 13 ? -10.617 -9.945 -5.984 1 96.62 13 ILE B C 1
ATOM 1604 O O . ILE B 1 13 ? -11.703 -10.359 -6.402 1 96.62 13 ILE B O 1
ATOM 1608 N N . ARG B 1 14 ? -9.672 -9.602 -6.742 1 96.75 14 ARG B N 1
ATOM 1609 C CA . ARG B 1 14 ? -9.664 -9.984 -8.148 1 96.75 14 ARG B CA 1
ATOM 1610 C C . ARG B 1 14 ? -8.688 -11.125 -8.398 1 96.75 14 ARG B C 1
ATOM 1612 O O . ARG B 1 14 ? -7.641 -11.211 -7.746 1 96.75 14 ARG B O 1
ATOM 1619 N N . LEU B 1 15 ? -9.094 -11.953 -9.281 1 97 15 LEU B N 1
ATOM 1620 C CA . LEU B 1 15 ? -8.25 -13.078 -9.672 1 97 15 LEU B CA 1
ATOM 1621 C C . LEU B 1 15 ? -7.973 -13.047 -11.172 1 97 15 LEU B C 1
ATOM 1623 O O . LEU B 1 15 ? -8.82 -12.625 -11.961 1 97 15 LEU B O 1
ATOM 1627 N N . ILE B 1 16 ? -6.797 -13.492 -11.461 1 95.94 16 ILE B N 1
ATOM 1628 C CA . ILE B 1 16 ? -6.332 -13.57 -12.836 1 95.94 16 ILE B CA 1
ATOM 1629 C C . ILE B 1 16 ? -6.617 -14.961 -13.406 1 95.94 16 ILE B C 1
ATOM 1631 O O . ILE B 1 16 ? -6.398 -15.969 -12.727 1 95.94 16 ILE B O 1
ATOM 1635 N N . ARG B 1 17 ? -7.121 -14.945 -14.625 1 94.06 17 ARG B N 1
ATOM 1636 C CA . ARG B 1 17 ? -7.145 -16.141 -15.453 1 94.06 17 ARG B CA 1
ATOM 1637 C C . ARG B 1 17 ? -6.223 -15.992 -16.656 1 94.06 17 ARG B C 1
ATOM 1639 O O . ARG B 1 17 ? -6.32 -15.016 -17.406 1 94.06 17 ARG B O 1
ATOM 1646 N N . ILE B 1 18 ? -5.352 -16.953 -16.75 1 92.81 18 ILE B N 1
ATOM 1647 C CA . ILE B 1 18 ? -4.414 -16.906 -17.859 1 92.81 18 ILE B CA 1
ATOM 1648 C C . ILE B 1 18 ? -5 -17.656 -19.047 1 92.81 18 ILE B C 1
ATOM 1650 O O . ILE B 1 18 ? -5.395 -18.828 -18.922 1 92.81 18 ILE B O 1
ATOM 1654 N N . HIS B 1 19 ? -4.996 -17.016 -20.141 1 89.06 19 HIS B N 1
ATOM 1655 C CA . HIS B 1 19 ? -5.59 -17.625 -21.328 1 89.06 19 HIS B CA 1
ATOM 1656 C C . HIS B 1 19 ? -4.672 -18.688 -21.922 1 89.06 19 HIS B C 1
ATOM 1658 O O . HIS B 1 19 ? -3.447 -18.531 -21.922 1 89.06 19 HIS B O 1
ATOM 1664 N N . ALA B 1 20 ? -5.258 -19.719 -22.5 1 79 20 ALA B N 1
ATOM 1665 C CA . ALA B 1 20 ? -4.535 -20.844 -23.094 1 79 20 ALA B CA 1
ATOM 1666 C C . ALA B 1 20 ? -3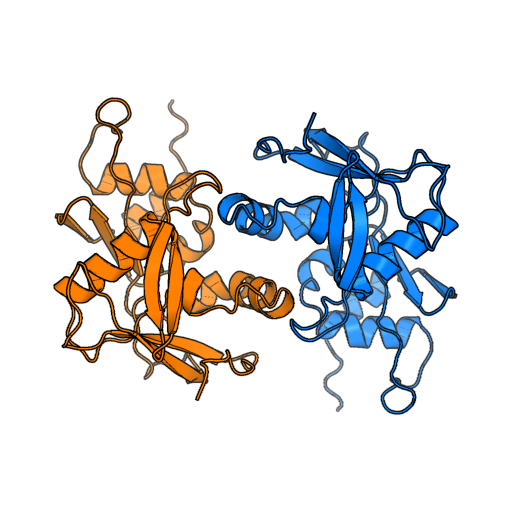.623 -20.359 -24.219 1 79 20 ALA B C 1
ATOM 1668 O O . ALA B 1 20 ? -2.578 -20.953 -24.484 1 79 20 ALA B O 1
ATOM 1669 N N . ARG B 1 21 ? -4.066 -19.312 -24.766 1 75.25 21 ARG B N 1
ATOM 1670 C CA . ARG B 1 21 ? -3.307 -18.812 -25.922 1 75.25 21 ARG B CA 1
ATOM 1671 C C . ARG B 1 21 ? -2.049 -18.078 -25.453 1 75.25 21 ARG B C 1
ATOM 1673 O O . ARG B 1 21 ? -1.18 -17.766 -26.266 1 75.25 21 ARG B O 1
ATOM 1680 N N . SER B 1 22 ? -2.021 -17.922 -24.172 1 78.19 22 SER B N 1
ATOM 1681 C CA . SER B 1 22 ? -0.875 -17.188 -23.656 1 78.19 22 SER B CA 1
ATOM 1682 C C . SER B 1 22 ? 0.417 -17.984 -23.828 1 78.19 22 SER B C 1
ATOM 1684 O O . SER B 1 22 ? 0.42 -19.203 -23.703 1 78.19 22 SER B O 1
ATOM 1686 N N . THR B 1 23 ? 1.398 -17.219 -24.375 1 74.62 23 THR B N 1
ATOM 1687 C CA . THR B 1 23 ? 2.76 -17.734 -24.344 1 74.62 23 THR B CA 1
ATOM 1688 C C . THR B 1 23 ? 3.617 -16.938 -23.359 1 74.62 23 THR B C 1
ATOM 1690 O O . THR B 1 23 ? 3.186 -15.898 -22.859 1 74.62 23 THR B O 1
ATOM 1693 N N . TYR B 1 24 ? 4.785 -17.5 -23.094 1 70.12 24 TYR B N 1
ATOM 1694 C CA . TYR B 1 24 ? 5.688 -16.812 -22.172 1 70.12 24 TYR B CA 1
ATOM 1695 C C . TYR B 1 24 ? 6.043 -15.43 -22.688 1 70.12 24 TYR B C 1
ATOM 1697 O O . TYR B 1 24 ? 6.43 -14.547 -21.922 1 70.12 24 TYR B O 1
ATOM 1705 N N . LYS B 1 25 ? 5.84 -15.117 -23.922 1 76.88 25 LYS B N 1
ATOM 1706 C CA . LYS B 1 25 ? 6.234 -13.836 -24.5 1 76.88 25 LYS B CA 1
ATOM 1707 C C . LYS B 1 25 ? 5.02 -12.953 -24.766 1 76.88 25 LYS B C 1
ATOM 1709 O O . LYS B 1 25 ? 5.16 -11.758 -25.047 1 76.88 25 LYS B O 1
ATOM 1714 N N . ASP B 1 26 ? 3.912 -13.617 -24.719 1 88.81 26 ASP B N 1
ATOM 1715 C CA . ASP B 1 26 ? 2.672 -12.906 -25 1 88.81 26 ASP B CA 1
ATOM 1716 C C . ASP B 1 26 ? 1.564 -13.312 -24.031 1 88.81 26 ASP B C 1
ATOM 1718 O O . ASP B 1 26 ? 0.732 -14.164 -24.359 1 88.81 26 ASP B O 1
ATOM 1722 N N . LEU B 1 27 ? 1.574 -12.625 -22.922 1 92.75 27 LEU B N 1
ATOM 1723 C CA . LEU B 1 27 ? 0.672 -13.008 -21.844 1 92.75 27 LEU B CA 1
ATOM 1724 C C . LEU B 1 27 ? -0.68 -12.32 -22 1 92.75 27 LEU B C 1
ATOM 1726 O O . LEU B 1 27 ? -0.749 -11.094 -22.109 1 92.75 27 LEU B O 1
ATOM 1730 N N . HIS B 1 28 ? -1.693 -13.172 -22.141 1 91.88 28 HIS B N 1
ATOM 1731 C CA . HIS B 1 28 ? -3.08 -12.719 -22.156 1 91.88 28 HIS B CA 1
ATOM 1732 C C . HIS B 1 28 ? -3.84 -13.211 -20.922 1 91.88 28 HIS B C 1
ATOM 1734 O O . HIS B 1 28 ? -3.891 -14.414 -20.672 1 91.88 28 HIS B O 1
ATOM 1740 N N . VAL B 1 29 ? -4.352 -12.148 -20.203 1 93.38 29 VAL B N 1
ATOM 1741 C CA . VAL B 1 29 ? -5.027 -12.547 -18.984 1 93.38 29 VAL B CA 1
ATOM 1742 C C . VAL B 1 29 ? -6.336 -11.773 -18.828 1 93.38 29 VAL B C 1
ATOM 1744 O O . VAL B 1 29 ? -6.543 -10.766 -19.5 1 93.38 29 VAL B O 1
ATOM 1747 N N . THR B 1 30 ? -7.242 -12.336 -18.062 1 93.12 30 THR B N 1
ATOM 1748 C CA . THR B 1 30 ? -8.469 -11.648 -17.672 1 93.12 30 THR B CA 1
ATOM 1749 C C . THR B 1 30 ? -8.594 -11.578 -16.156 1 93.12 30 THR B C 1
ATOM 1751 O O . THR B 1 30 ? -7.973 -12.367 -15.43 1 93.12 30 THR B O 1
ATOM 1754 N N . LEU B 1 31 ? -9.32 -10.562 -15.695 1 94.38 31 LEU B N 1
ATOM 1755 C CA . LEU B 1 31 ? -9.578 -10.398 -14.266 1 94.38 31 LEU B CA 1
ATOM 1756 C C . LEU B 1 31 ? -11.016 -10.766 -13.93 1 94.38 31 LEU B C 1
ATOM 1758 O O . LEU B 1 31 ? -11.938 -10.445 -14.688 1 94.38 31 LEU B O 1
ATOM 1762 N N . GLU B 1 32 ? -11.172 -11.438 -12.836 1 93.81 32 GLU B N 1
ATOM 1763 C CA . GLU B 1 32 ? -12.5 -11.75 -12.305 1 93.81 32 GLU B CA 1
ATOM 1764 C C . GLU B 1 32 ? -12.602 -11.406 -10.828 1 93.81 32 GLU B C 1
ATOM 1766 O O . GLU B 1 32 ? -11.648 -11.609 -10.07 1 93.81 32 GLU B O 1
ATOM 1771 N N . HIS B 1 33 ? -13.766 -10.859 -10.461 1 95.62 33 HIS B N 1
ATOM 1772 C CA . HIS B 1 33 ? -14 -10.594 -9.047 1 95.62 33 HIS B CA 1
ATOM 1773 C C . HIS B 1 33 ? -14.383 -11.875 -8.305 1 95.62 33 HIS B C 1
ATOM 1775 O O . HIS B 1 33 ? -15.172 -12.68 -8.805 1 95.62 33 HIS B O 1
ATOM 1781 N N . GLN B 1 34 ? -13.773 -12.117 -7.215 1 96.38 34 GLN B N 1
ATOM 1782 C CA . GLN B 1 34 ? -14.086 -13.227 -6.328 1 96.38 34 GLN B CA 1
ATOM 1783 C C . GLN B 1 34 ? -14.539 -12.727 -4.957 1 96.38 34 GLN B C 1
ATOM 1785 O O . GLN B 1 34 ? -13.719 -12.242 -4.168 1 96.38 34 GLN B O 1
ATOM 1790 N N . SER B 1 35 ? -15.82 -12.812 -4.676 1 93.75 35 SER B N 1
ATOM 1791 C CA . SER B 1 35 ? -16.344 -12.453 -3.363 1 93.75 35 SER B CA 1
ATOM 1792 C C . SER B 1 35 ? -16.094 -13.562 -2.346 1 93.75 35 SER B C 1
ATOM 1794 O O . SER B 1 35 ? -15.891 -14.727 -2.719 1 93.75 35 SER B O 1
ATOM 1796 N N . LYS B 1 36 ? -16.094 -13.219 -1.116 1 93 36 LYS B N 1
ATOM 1797 C CA . LYS B 1 36 ? -15.883 -14.18 -0.037 1 93 36 LYS B CA 1
ATOM 1798 C C . LYS B 1 36 ? -14.68 -15.07 -0.32 1 93 36 LYS B C 1
ATOM 1800 O O . LYS B 1 36 ? -14.773 -16.297 -0.241 1 93 36 LYS B O 1
ATOM 1805 N N . TYR B 1 37 ? -13.562 -14.43 -0.655 1 92.06 37 TYR B N 1
ATOM 1806 C CA . TYR B 1 37 ? -12.391 -15.117 -1.175 1 92.06 37 TYR B CA 1
ATOM 1807 C C . TYR B 1 37 ? -11.773 -16.031 -0.114 1 92.06 37 TYR B C 1
ATOM 1809 O O . TYR B 1 37 ? -10.992 -16.922 -0.434 1 92.06 37 TYR B O 1
ATOM 1817 N N . SER B 1 38 ? -12.172 -15.844 1.136 1 89.5 38 SER B N 1
ATOM 1818 C CA . SER B 1 38 ? -11.57 -16.625 2.213 1 89.5 38 SER B CA 1
ATOM 1819 C C . SER B 1 38 ? -12.398 -17.859 2.527 1 89.5 38 SER B C 1
ATOM 1821 O O . SER B 1 38 ? -12.062 -18.625 3.436 1 89.5 38 SER B O 1
ATOM 1823 N N . GLU B 1 39 ? -13.422 -18.016 1.793 1 93 39 GLU B N 1
ATOM 1824 C CA . GLU B 1 39 ? -14.242 -19.203 1.992 1 93 39 GLU B CA 1
ATOM 1825 C C . GLU B 1 39 ? -13.539 -20.453 1.486 1 93 39 GLU B C 1
ATOM 1827 O O . GLU B 1 39 ? -12.758 -20.391 0.534 1 93 39 GLU B O 1
ATOM 1832 N N . PRO B 1 40 ? -13.883 -21.641 2.066 1 90.62 40 PRO B N 1
ATOM 1833 C CA . PRO B 1 40 ? -13.148 -22.875 1.791 1 90.62 40 PRO B CA 1
ATOM 1834 C C . PRO B 1 40 ? -13.305 -23.344 0.347 1 90.62 40 PRO B C 1
ATOM 1836 O O . PRO B 1 40 ? -12.438 -24.047 -0.171 1 90.62 40 PRO B O 1
ATOM 1839 N N . ASP B 1 41 ? -14.312 -22.953 -0.263 1 93 41 ASP B N 1
ATOM 1840 C CA . ASP B 1 41 ? -14.57 -23.484 -1.6 1 93 41 ASP B CA 1
ATOM 1841 C C . ASP B 1 41 ? -13.922 -22.609 -2.67 1 93 41 ASP B C 1
ATOM 1843 O O . ASP B 1 41 ? -13.969 -22.938 -3.857 1 93 41 ASP B O 1
ATOM 1847 N N . VAL B 1 42 ? -13.32 -21.625 -2.248 1 94.69 42 VAL B N 1
ATOM 1848 C CA . VAL B 1 42 ? -12.641 -20.734 -3.188 1 94.69 42 VAL B CA 1
ATOM 1849 C C . VAL B 1 42 ? -11.172 -21.141 -3.309 1 94.69 42 VAL B C 1
ATOM 1851 O O . VAL B 1 42 ? -10.469 -21.25 -2.305 1 94.69 42 VAL B O 1
ATOM 1854 N N . HIS B 1 43 ? -10.812 -21.391 -4.578 1 94.75 43 HIS B N 1
ATOM 1855 C CA . HIS B 1 43 ? -9.445 -21.844 -4.809 1 94.75 43 HIS B CA 1
ATOM 1856 C C . HIS B 1 43 ? -8.68 -20.859 -5.688 1 94.75 43 HIS B C 1
ATOM 1858 O O . HIS B 1 43 ? -9.195 -20.406 -6.715 1 94.75 43 HIS B O 1
ATOM 1864 N N . TYR B 1 44 ? -7.508 -20.531 -5.227 1 97.44 44 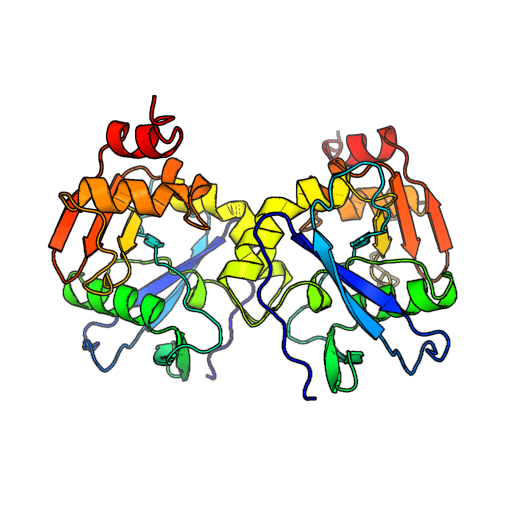TYR B N 1
ATOM 1865 C CA . TYR B 1 44 ? -6.582 -19.719 -6 1 97.44 44 TYR B CA 1
ATOM 1866 C C . TYR B 1 44 ? -5.164 -19.844 -5.461 1 97.44 44 TYR B C 1
ATOM 1868 O O . TYR B 1 44 ? -4.949 -20.375 -4.371 1 97.44 44 TYR B O 1
ATOM 1876 N N . SER B 1 45 ? -4.203 -19.406 -6.27 1 97.06 45 SER B N 1
ATOM 1877 C CA . SER B 1 45 ? -2.805 -19.328 -5.859 1 97.06 45 SER B CA 1
ATOM 1878 C C . SER B 1 45 ? -2.311 -17.875 -5.891 1 97.06 45 SER B C 1
ATOM 1880 O O . SER B 1 45 ? -2.795 -17.062 -6.684 1 97.06 45 SER B O 1
ATOM 1882 N N . VAL B 1 46 ? -1.428 -17.594 -5.02 1 97.62 46 VAL B N 1
ATOM 1883 C CA . VAL B 1 46 ? -0.827 -16.266 -4.965 1 97.62 46 VAL B CA 1
ATOM 1884 C C . VAL B 1 46 ? 0.531 -16.281 -5.664 1 97.62 46 VAL B C 1
ATOM 1886 O O . VAL B 1 46 ? 1.315 -17.219 -5.488 1 97.62 46 VAL B O 1
ATOM 1889 N N . LEU B 1 47 ? 0.763 -15.336 -6.469 1 97.31 47 LEU B N 1
ATOM 1890 C CA . LEU B 1 47 ? 2.086 -15.102 -7.039 1 97.31 47 LEU B CA 1
ATOM 1891 C C . LEU B 1 47 ? 2.834 -14.031 -6.254 1 97.31 47 LEU B C 1
ATOM 1893 O O . LEU B 1 47 ? 2.471 -12.852 -6.301 1 97.31 47 LEU B O 1
ATOM 1897 N N . SER B 1 48 ? 3.795 -14.477 -5.523 1 96.25 48 SER B N 1
ATOM 1898 C CA . SER B 1 48 ? 4.656 -13.586 -4.75 1 96.25 48 SER B CA 1
ATOM 1899 C C . SER B 1 48 ? 5.992 -13.367 -5.453 1 96.25 48 SER B C 1
ATOM 1901 O O . SER B 1 48 ? 6.586 -14.312 -5.98 1 96.25 48 SER B O 1
ATOM 1903 N N . TYR B 1 49 ? 6.43 -12.188 -5.434 1 94.38 49 TYR B N 1
ATOM 1904 C CA . TYR B 1 49 ? 7.641 -11.773 -6.129 1 94.38 49 TYR B CA 1
ATOM 1905 C C . TYR B 1 49 ? 8.273 -10.562 -5.445 1 94.38 49 TYR B C 1
ATOM 1907 O O . TYR B 1 49 ? 7.637 -9.914 -4.613 1 94.38 49 TYR B O 1
ATOM 1915 N N . GLN B 1 50 ? 9.508 -10.297 -5.738 1 91.19 50 GLN B N 1
ATOM 1916 C CA . GLN B 1 50 ? 10.156 -9.07 -5.281 1 91.19 50 GLN B CA 1
ATOM 1917 C C . GLN B 1 50 ? 9.859 -7.91 -6.223 1 91.19 50 GLN B C 1
ATOM 1919 O O . GLN B 1 50 ? 10.25 -7.938 -7.391 1 91.19 50 GLN B O 1
ATOM 1924 N N . PRO B 1 51 ? 9.141 -6.949 -5.668 1 89.12 51 PRO B N 1
ATOM 1925 C CA . PRO B 1 51 ? 8.945 -5.785 -6.535 1 89.12 51 PRO B CA 1
ATOM 1926 C C . PRO B 1 51 ? 10.258 -5.199 -7.039 1 89.12 51 PRO B C 1
ATOM 1928 O O . PRO B 1 51 ? 11.227 -5.105 -6.281 1 89.12 51 PRO B O 1
ATOM 1931 N N . ALA B 1 52 ? 10.234 -4.832 -8.289 1 82.5 52 ALA B N 1
ATOM 1932 C CA . ALA B 1 52 ? 11.43 -4.227 -8.867 1 82.5 52 ALA B CA 1
ATOM 1933 C C . ALA B 1 52 ? 11.445 -2.717 -8.641 1 82.5 52 ALA B C 1
ATOM 1935 O O . ALA B 1 52 ? 10.383 -2.084 -8.57 1 82.5 52 ALA B O 1
ATOM 1936 N N . GLY B 1 53 ? 12.531 -2.18 -8.453 1 76.69 53 GLY B N 1
ATOM 1937 C CA . GLY B 1 53 ? 12.672 -0.741 -8.289 1 76.69 53 GLY B CA 1
ATOM 1938 C C . GLY B 1 53 ? 12.109 0.046 -9.461 1 76.69 53 GLY B C 1
ATOM 1939 O O . GLY B 1 53 ? 11.812 -0.521 -10.508 1 76.69 53 GLY B O 1
ATOM 1940 N N . PRO B 1 54 ? 11.805 1.32 -9.281 1 74.12 54 PRO B N 1
ATOM 1941 C CA . PRO B 1 54 ? 11.195 2.164 -10.312 1 74.12 54 PRO B CA 1
ATOM 1942 C C . PRO B 1 54 ? 12.031 2.238 -11.586 1 74.12 54 PRO B C 1
ATOM 1944 O O . PRO B 1 54 ? 11.5 2.498 -12.664 1 74.12 54 PRO B O 1
ATOM 1947 N N . ASP B 1 55 ? 13.312 1.894 -11.477 1 75.38 55 ASP B N 1
ATOM 1948 C CA . ASP B 1 55 ? 14.211 2.055 -12.617 1 75.38 55 ASP B CA 1
ATOM 1949 C C . ASP B 1 55 ? 14.367 0.743 -13.383 1 75.38 55 ASP B C 1
ATOM 1951 O O . ASP B 1 55 ? 15.125 0.674 -14.359 1 75.38 55 ASP B O 1
ATOM 1955 N N . MET B 1 56 ? 13.531 -0.138 -13.008 1 75.75 56 MET B N 1
ATOM 1956 C CA . MET B 1 56 ? 13.75 -1.457 -13.594 1 75.75 56 MET B CA 1
ATOM 1957 C C . MET B 1 56 ? 12.859 -1.664 -14.82 1 75.75 56 MET B C 1
ATOM 1959 O O . MET B 1 56 ? 11.93 -0.888 -15.055 1 75.75 56 MET B O 1
ATOM 1963 N N . ASP B 1 57 ? 13.18 -2.709 -15.523 1 81.06 57 ASP B N 1
ATOM 1964 C CA . ASP B 1 57 ? 12.516 -3.043 -16.781 1 81.06 57 ASP B CA 1
ATOM 1965 C C . ASP B 1 57 ? 11.047 -3.383 -16.547 1 81.06 57 ASP B C 1
ATOM 1967 O O . ASP B 1 57 ? 10.688 -3.969 -15.531 1 81.06 57 ASP B O 1
ATOM 1971 N N . ARG B 1 58 ? 10.289 -2.986 -17.484 1 87.88 58 ARG B N 1
ATOM 1972 C CA . ARG B 1 58 ? 8.859 -3.283 -17.5 1 87.88 58 ARG B CA 1
ATOM 1973 C C . ARG B 1 58 ? 8.492 -4.133 -18.703 1 87.88 58 ARG B C 1
ATOM 1975 O O . ARG B 1 58 ? 9.18 -4.102 -19.734 1 87.88 58 ARG B O 1
ATOM 1982 N N . GLN B 1 59 ? 7.508 -4.984 -18.516 1 91.62 59 GLN B N 1
ATOM 1983 C CA . GLN B 1 59 ? 7.027 -5.871 -19.578 1 91.62 59 GLN B CA 1
ATOM 1984 C C . GLN B 1 59 ? 5.52 -5.746 -19.766 1 91.62 59 GLN B C 1
ATOM 1986 O O . GLN B 1 59 ? 4.793 -5.484 -18.797 1 91.62 59 GLN B O 1
ATOM 1991 N N . GLY B 1 60 ? 5.117 -5.953 -20.969 1 92.44 60 GLY B N 1
ATOM 1992 C CA . GLY B 1 60 ? 3.705 -5.812 -21.281 1 92.44 60 GLY B CA 1
ATOM 1993 C C . GLY B 1 60 ? 2.908 -7.078 -21.031 1 92.44 60 GLY B C 1
ATOM 1994 O O . GLY B 1 60 ? 3.408 -8.188 -21.234 1 92.44 60 GLY B O 1
ATOM 1995 N N . VAL B 1 61 ? 1.699 -6.988 -20.547 1 93.81 61 VAL B N 1
ATOM 1996 C CA . VAL B 1 61 ? 0.685 -8.023 -20.406 1 93.81 61 VAL B CA 1
ATOM 1997 C C . VAL B 1 61 ? -0.652 -7.523 -20.953 1 93.81 61 VAL B C 1
ATOM 1999 O O . VAL B 1 61 ? -1.027 -6.371 -20.719 1 93.81 61 VAL B O 1
ATOM 2002 N N . THR B 1 62 ? -1.306 -8.352 -21.766 1 92.25 62 THR B N 1
ATOM 2003 C CA . THR B 1 62 ? -2.635 -7.98 -22.234 1 92.25 62 THR B CA 1
ATOM 2004 C C . THR B 1 62 ? -3.699 -8.359 -21.203 1 92.25 62 THR B C 1
ATOM 2006 O O . THR B 1 62 ? -3.934 -9.547 -20.969 1 92.25 62 THR B O 1
ATOM 2009 N N . LEU B 1 63 ? -4.23 -7.375 -20.625 1 91.19 63 LEU B N 1
ATOM 2010 C CA . LEU B 1 63 ? -5.262 -7.527 -19.609 1 91.19 63 LEU B CA 1
ATOM 2011 C C . LEU B 1 63 ? -6.625 -7.105 -20.141 1 91.19 63 LEU B C 1
ATOM 2013 O O . LEU B 1 63 ? -6.871 -5.918 -20.359 1 91.19 63 LEU B O 1
ATOM 2017 N N . ASN B 1 64 ? -7.508 -8.086 -20.234 1 87.5 64 ASN B N 1
ATOM 2018 C CA . ASN B 1 64 ? -8.844 -7.805 -20.75 1 87.5 64 ASN B CA 1
ATOM 2019 C C . ASN B 1 64 ? -8.781 -7.023 -22.062 1 87.5 64 ASN B C 1
ATOM 2021 O O . ASN B 1 64 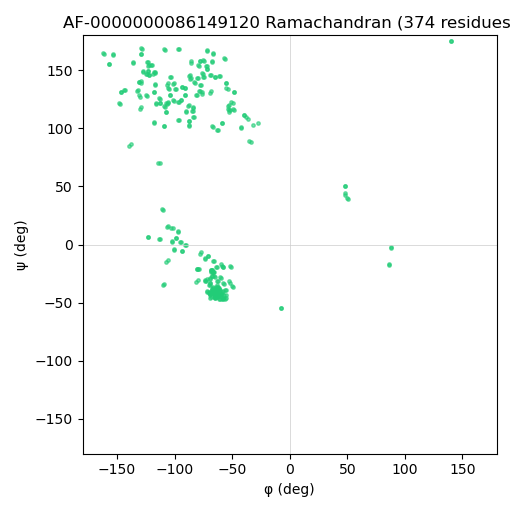? -9.492 -6.027 -22.219 1 87.5 64 ASN B O 1
ATOM 2025 N N . GLY B 1 65 ? -7.832 -7.395 -22.891 1 82.25 65 GLY B N 1
ATOM 2026 C CA . GLY B 1 65 ? -7.727 -6.828 -24.219 1 82.25 65 GLY B CA 1
ATOM 2027 C C . GLY B 1 65 ? -6.891 -5.562 -24.266 1 82.25 65 GLY B C 1
ATOM 2028 O O . GLY B 1 65 ? -6.641 -5.02 -25.344 1 82.25 65 GLY B O 1
ATOM 2029 N N . ARG B 1 66 ? -6.422 -5.098 -23.109 1 87.44 66 ARG B N 1
ATOM 2030 C CA . ARG B 1 66 ? -5.594 -3.898 -23.047 1 87.44 66 ARG B CA 1
ATOM 2031 C C . ARG B 1 66 ? -4.199 -4.227 -22.516 1 87.44 66 ARG B C 1
ATOM 2033 O O . ARG B 1 66 ? -4.051 -4.977 -21.562 1 87.44 66 ARG B O 1
ATOM 2040 N N . THR B 1 67 ? -3.285 -3.6 -23.219 1 88.75 67 THR B N 1
ATOM 2041 C CA . THR B 1 67 ? -1.911 -3.854 -22.797 1 88.75 67 THR B CA 1
ATOM 2042 C C . THR B 1 67 ? -1.547 -2.99 -21.594 1 88.75 67 THR B C 1
ATOM 2044 O O . THR B 1 67 ? -1.831 -1.791 -21.578 1 88.75 67 THR B O 1
ATOM 2047 N N . ARG B 1 68 ? -1.041 -3.617 -20.594 1 90.06 68 ARG B N 1
ATOM 2048 C CA . ARG B 1 68 ? -0.502 -2.973 -19.406 1 90.06 68 ARG B CA 1
ATOM 2049 C C . ARG B 1 68 ? 0.952 -3.371 -19.172 1 90.06 68 ARG B C 1
ATOM 2051 O O . ARG B 1 68 ? 1.364 -4.473 -19.547 1 90.06 68 ARG B O 1
ATOM 2058 N N . THR B 1 69 ? 1.627 -2.4 -18.578 1 91 69 THR B N 1
ATOM 2059 C CA . THR B 1 69 ? 3.018 -2.715 -18.281 1 91 69 THR B CA 1
ATOM 2060 C C . THR B 1 69 ? 3.197 -2.975 -16.781 1 91 69 THR B C 1
ATOM 2062 O O . THR B 1 69 ? 2.631 -2.262 -15.953 1 91 69 THR B O 1
ATOM 2065 N N . ILE B 1 70 ? 3.898 -4.016 -16.5 1 91.88 70 ILE B N 1
ATOM 2066 C CA . ILE B 1 70 ? 4.242 -4.344 -15.125 1 91.88 70 ILE B CA 1
ATOM 2067 C C . ILE B 1 70 ? 5.742 -4.594 -15.008 1 91.88 70 ILE B C 1
ATOM 2069 O O . ILE B 1 70 ? 6.441 -4.691 -16.031 1 91.88 70 ILE B O 1
ATOM 2073 N N . ASP B 1 71 ? 6.246 -4.582 -13.805 1 90.81 71 ASP B N 1
ATOM 2074 C CA . ASP B 1 71 ? 7.68 -4.801 -13.648 1 90.81 71 ASP B CA 1
ATOM 2075 C C . ASP B 1 71 ? 8.062 -6.23 -14.031 1 90.81 71 ASP B C 1
ATOM 2077 O O . ASP B 1 71 ? 7.223 -7.133 -13.984 1 90.81 71 ASP B O 1
ATOM 2081 N N . PHE B 1 72 ? 9.297 -6.426 -14.359 1 91.31 72 PHE B N 1
ATOM 2082 C CA . PHE B 1 72 ? 9.781 -7.676 -14.93 1 91.31 72 PHE B CA 1
ATOM 2083 C C . PHE B 1 72 ? 9.578 -8.828 -13.961 1 91.31 72 PHE B C 1
ATOM 2085 O O . PHE B 1 72 ? 9.281 -9.953 -14.367 1 91.31 72 PHE B O 1
ATOM 2092 N N . ASN B 1 73 ? 9.789 -8.586 -12.633 1 91.75 73 ASN B N 1
ATOM 2093 C CA . ASN B 1 73 ? 9.664 -9.672 -11.672 1 91.75 73 ASN B CA 1
ATOM 2094 C C . ASN B 1 73 ? 8.227 -10.18 -11.594 1 91.75 73 ASN B C 1
ATOM 2096 O O . ASN B 1 73 ? 7.992 -11.391 -11.523 1 91.75 73 ASN B O 1
ATOM 2100 N N . ALA B 1 74 ? 7.277 -9.258 -11.625 1 93.75 74 ALA B N 1
ATOM 2101 C CA . ALA B 1 74 ? 5.871 -9.641 -11.672 1 93.75 74 ALA B CA 1
ATOM 2102 C C . ALA B 1 74 ? 5.543 -10.391 -12.953 1 93.75 74 ALA B C 1
ATOM 2104 O O . ALA B 1 74 ? 4.859 -11.422 -12.922 1 93.75 74 ALA B O 1
ATOM 2105 N N . TRP B 1 75 ? 6.055 -9.867 -14.008 1 93.56 75 TRP B N 1
ATOM 2106 C CA . TRP B 1 75 ? 5.832 -10.484 -15.312 1 93.56 75 TRP B CA 1
ATOM 2107 C C . TRP B 1 75 ? 6.398 -11.898 -15.344 1 93.56 75 TRP B C 1
ATOM 2109 O O . TRP B 1 75 ? 5.738 -12.82 -15.828 1 93.56 75 TRP B O 1
ATOM 2119 N N . SER B 1 76 ? 7.609 -12 -14.852 1 91.94 76 SER B N 1
ATOM 2120 C CA . SER B 1 76 ? 8.266 -13.305 -14.82 1 91.94 76 SER B CA 1
ATOM 2121 C C . SER B 1 76 ? 7.473 -14.305 -14 1 91.94 76 SER B C 1
ATOM 2123 O O . SER B 1 76 ? 7.359 -15.477 -14.375 1 91.94 76 SER B O 1
ATOM 2125 N N . ALA B 1 77 ? 6.941 -13.898 -12.844 1 93.62 77 ALA B N 1
ATOM 2126 C CA . ALA B 1 77 ? 6.105 -14.766 -12.016 1 93.62 77 ALA B CA 1
ATOM 2127 C C . ALA B 1 77 ? 4.863 -15.211 -12.773 1 93.62 77 ALA B C 1
ATOM 2129 O O . ALA B 1 77 ? 4.5 -16.391 -12.734 1 93.62 77 ALA B O 1
ATOM 2130 N N . LEU B 1 78 ? 4.273 -14.281 -13.461 1 93.94 78 LEU B N 1
ATOM 2131 C CA . LEU B 1 78 ? 3.076 -14.57 -14.242 1 93.94 78 LEU B CA 1
ATOM 2132 C C . LEU B 1 78 ? 3.402 -15.516 -15.398 1 93.94 78 LEU B C 1
ATOM 2134 O O . LEU B 1 78 ? 2.643 -16.438 -15.68 1 93.94 78 LEU B O 1
ATOM 2138 N N . ALA B 1 79 ? 4.496 -15.305 -16.047 1 92.31 79 ALA B N 1
ATOM 2139 C CA . ALA B 1 79 ? 4.938 -16.156 -17.156 1 92.31 79 ALA B CA 1
ATOM 2140 C C . ALA B 1 79 ? 5.18 -17.578 -16.688 1 92.31 79 ALA B C 1
ATOM 2142 O O . ALA B 1 79 ? 4.809 -18.531 -17.375 1 92.31 79 ALA B O 1
ATOM 2143 N N . ASP B 1 80 ? 5.793 -17.688 -15.57 1 91.69 80 ASP B N 1
ATOM 2144 C CA . ASP B 1 80 ? 6.02 -19.016 -15.008 1 91.69 80 ASP B CA 1
ATOM 2145 C C . ASP B 1 80 ? 4.699 -19.719 -14.711 1 91.69 80 ASP B C 1
ATOM 2147 O O . ASP B 1 80 ? 4.555 -20.922 -14.969 1 91.69 80 ASP B O 1
ATOM 2151 N N . ALA B 1 81 ? 3.777 -19.016 -14.109 1 91.12 81 ALA B N 1
ATOM 2152 C CA . ALA B 1 81 ? 2.455 -19.578 -13.836 1 91.12 81 ALA B CA 1
ATOM 2153 C C . ALA B 1 81 ? 1.778 -20.031 -15.125 1 91.12 81 ALA B C 1
ATOM 2155 O O . ALA B 1 81 ? 1.129 -21.078 -15.156 1 91.12 81 ALA B O 1
ATOM 2156 N N . ALA B 1 82 ? 1.926 -19.25 -16.156 1 90.12 82 ALA B N 1
ATOM 2157 C CA . ALA B 1 82 ? 1.317 -19.594 -17.438 1 90.12 82 ALA B CA 1
ATOM 2158 C C . ALA B 1 82 ? 1.88 -20.891 -18 1 90.12 82 ALA B C 1
ATOM 2160 O O . ALA B 1 82 ? 1.155 -21.688 -18.609 1 90.12 82 ALA B O 1
ATOM 2161 N N . LYS B 1 83 ? 3.146 -21.094 -17.75 1 87.94 83 LYS B N 1
ATOM 2162 C CA . LYS B 1 83 ? 3.814 -22.281 -18.266 1 87.94 83 LYS B CA 1
ATOM 2163 C C . LYS B 1 83 ? 3.375 -23.531 -17.484 1 87.94 83 LYS B C 1
ATOM 2165 O O . LYS B 1 83 ? 3.336 -24.625 -18.047 1 87.94 83 LYS B O 1
ATOM 2170 N N . ASN B 1 84 ? 3.047 -23.391 -16.234 1 83.44 84 ASN B N 1
ATOM 2171 C CA . ASN B 1 84 ? 2.908 -24.547 -15.359 1 83.44 84 ASN B CA 1
ATOM 2172 C C . ASN B 1 84 ? 1.46 -24.75 -14.922 1 83.44 84 ASN B C 1
ATOM 2174 O O . ASN B 1 84 ? 1.174 -25.594 -14.078 1 83.44 84 ASN B O 1
ATOM 2178 N N . SER B 1 85 ? 0.648 -23.938 -15.477 1 77.31 85 SER B N 1
ATOM 2179 C CA . SER B 1 85 ? -0.733 -24 -15.008 1 77.31 85 SER B CA 1
ATOM 2180 C C . SER B 1 85 ? -1.693 -24.266 -16.156 1 77.31 85 SER B C 1
ATOM 2182 O O . SER B 1 85 ? -1.306 -24.188 -17.328 1 77.31 85 SER B O 1
ATOM 2184 N N . THR B 1 86 ? -2.771 -24.781 -15.695 1 71.19 86 THR B N 1
ATOM 2185 C CA . THR B 1 86 ? -3.846 -24.938 -16.672 1 71.19 86 THR B CA 1
ATOM 2186 C C . THR B 1 86 ? -4.656 -23.656 -16.781 1 71.19 86 THR B C 1
ATOM 2188 O O . THR B 1 86 ? -4.559 -22.766 -15.922 1 71.19 86 THR B O 1
ATOM 2191 N N . ASP B 1 87 ? -5.293 -23.453 -17.844 1 65.25 87 ASP B N 1
ATOM 2192 C CA . ASP B 1 87 ? -6.07 -22.266 -18.172 1 65.25 87 ASP B CA 1
ATOM 2193 C C . ASP B 1 87 ? -7.047 -21.922 -17.047 1 65.25 87 ASP B C 1
ATOM 2195 O O . ASP B 1 87 ? -7.398 -20.75 -16.859 1 65.25 87 ASP B O 1
ATOM 2199 N N . SER B 1 88 ? -7.305 -22.828 -16.266 1 72.75 88 SER B N 1
ATOM 2200 C CA . SER B 1 88 ? -8.391 -22.594 -15.312 1 72.75 88 SER B CA 1
ATOM 2201 C C . SER B 1 88 ? -7.859 -22.25 -13.93 1 72.75 88 SER B C 1
ATOM 2203 O O . SER B 1 88 ? -8.633 -21.906 -13.031 1 72.75 88 SER B O 1
ATOM 2205 N N . ASP B 1 89 ? -6.656 -22.156 -13.789 1 89.38 89 ASP B N 1
ATOM 2206 C CA . ASP B 1 89 ? -6.148 -21.906 -12.445 1 89.38 89 ASP B CA 1
ATOM 2207 C C . ASP B 1 89 ? -6.164 -20.422 -12.109 1 89.38 89 ASP B C 1
ATOM 2209 O O . ASP B 1 89 ? -5.543 -19.625 -12.812 1 89.38 89 ASP B O 1
ATOM 2213 N N . PRO B 1 90 ? -6.945 -20.016 -11.078 1 95.81 90 PRO B N 1
ATOM 2214 C CA . PRO B 1 90 ? -6.984 -18.609 -10.695 1 95.81 90 PRO B CA 1
ATOM 2215 C C . PRO B 1 90 ? -5.758 -18.188 -9.891 1 95.81 90 PRO B C 1
ATOM 2217 O O . PRO B 1 90 ? -5.289 -18.938 -9.031 1 95.81 90 PRO B O 1
ATOM 2220 N N . PHE B 1 91 ? -5.246 -16.984 -10.266 1 97.44 91 PHE B N 1
ATOM 2221 C CA . PHE B 1 91 ? -4.078 -16.469 -9.562 1 97.44 91 PHE B CA 1
ATOM 2222 C C . PHE B 1 91 ? -4.355 -15.078 -8.992 1 97.44 91 PHE B C 1
ATOM 2224 O O . PHE B 1 91 ? -5.152 -14.32 -9.547 1 97.44 91 PHE B O 1
ATOM 2231 N N . TRP B 1 92 ? -3.768 -14.82 -7.902 1 97.75 92 TRP B N 1
ATOM 2232 C CA . TRP B 1 92 ? -3.723 -13.461 -7.371 1 97.75 92 TRP B CA 1
ATOM 2233 C C . TRP B 1 92 ? -2.326 -12.867 -7.516 1 97.75 92 TRP B C 1
ATOM 2235 O O . TRP B 1 92 ? -1.341 -13.461 -7.074 1 97.75 92 TRP B O 1
ATOM 2245 N N . LEU B 1 93 ? -2.217 -11.812 -8.172 1 96.94 93 LEU B N 1
ATOM 2246 C CA . LEU B 1 93 ? -1.011 -11.016 -8.375 1 96.94 93 LEU B CA 1
ATOM 2247 C C . LEU B 1 93 ? -1.271 -9.547 -8.07 1 96.94 93 LEU B C 1
ATOM 2249 O O . LEU B 1 93 ? -2.064 -8.898 -8.758 1 96.94 93 LEU B O 1
ATOM 2253 N N . ASP B 1 94 ? -0.626 -9.047 -7.109 1 94.56 94 ASP B N 1
ATOM 2254 C CA . ASP B 1 94 ? -0.973 -7.734 -6.566 1 94.56 94 ASP B CA 1
ATOM 2255 C C . ASP B 1 94 ? -0.975 -6.668 -7.656 1 94.56 94 ASP B C 1
ATOM 2257 O O . ASP B 1 94 ? -1.911 -5.871 -7.754 1 94.56 94 ASP B O 1
ATOM 2261 N N . THR B 1 95 ? 0.008 -6.645 -8.562 1 92.81 95 THR B N 1
ATOM 2262 C CA . THR B 1 95 ? 0.189 -5.574 -9.539 1 92.81 95 THR B CA 1
ATOM 2263 C C . THR B 1 95 ? -0.965 -5.555 -10.539 1 92.81 95 THR B C 1
ATOM 2265 O O . THR B 1 95 ? -1.311 -4.5 -11.07 1 92.81 95 THR B O 1
ATOM 2268 N N . LEU B 1 96 ? -1.644 -6.68 -10.719 1 94.75 96 LEU B N 1
ATOM 2269 C CA . LEU B 1 96 ? -2.729 -6.723 -11.688 1 94.75 96 LEU B CA 1
ATOM 2270 C C . LEU B 1 96 ? -4.082 -6.812 -10.992 1 94.75 96 LEU B C 1
ATOM 2272 O O . LEU B 1 96 ? -5.066 -6.234 -11.461 1 94.75 96 LEU B O 1
ATOM 2276 N N . CYS B 1 97 ? -4.109 -7.492 -9.883 1 96.31 97 CYS B N 1
ATOM 2277 C CA . CYS B 1 97 ? -5.379 -7.738 -9.211 1 96.31 97 CYS B CA 1
ATOM 2278 C C . CYS B 1 97 ? -5.809 -6.523 -8.398 1 96.31 97 CYS B C 1
ATOM 2280 O O . CYS B 1 97 ? -6.973 -6.414 -8.008 1 96.31 97 CYS B O 1
ATOM 2282 N N . ILE B 1 98 ? -4.883 -5.695 -8.078 1 93.94 98 ILE B N 1
ATOM 2283 C CA . ILE B 1 98 ? -5.172 -4.453 -7.367 1 93.94 98 ILE B CA 1
ATOM 2284 C C . ILE B 1 98 ? -5.109 -3.275 -8.336 1 93.94 98 ILE B C 1
ATOM 2286 O O . ILE B 1 98 ? -4.168 -3.158 -9.125 1 93.94 98 ILE B O 1
ATOM 2290 N N . ASN B 1 99 ? -6.105 -2.459 -8.367 1 91 99 ASN B N 1
ATOM 2291 C CA . ASN B 1 99 ? -6.043 -1.22 -9.133 1 91 99 ASN B CA 1
ATOM 2292 C C . ASN B 1 99 ? -5.027 -0.247 -8.547 1 91 99 ASN B C 1
ATOM 2294 O O . ASN B 1 99 ? -5.332 0.485 -7.602 1 91 99 ASN B O 1
ATOM 2298 N N . GLN B 1 100 ? -3.855 -0.19 -9.188 1 86.69 100 GLN B N 1
ATOM 2299 C CA . GLN B 1 100 ? -2.73 0.574 -8.656 1 86.69 100 GLN B CA 1
ATOM 2300 C C . GLN B 1 100 ? -2.99 2.074 -8.758 1 86.69 100 GLN B C 1
ATOM 2302 O O . GLN B 1 100 ? -2.289 2.873 -8.133 1 86.69 100 GLN B O 1
ATOM 2307 N N . GLN B 1 101 ? -4.027 2.416 -9.461 1 83.12 101 GLN B N 1
ATOM 2308 C CA . GLN B 1 101 ? -4.375 3.824 -9.609 1 83.12 101 GLN B CA 1
ATOM 2309 C C . GLN B 1 101 ? -5.391 4.25 -8.555 1 83.12 101 GLN B C 1
ATOM 2311 O O . GLN B 1 101 ? -5.785 5.418 -8.5 1 83.12 101 GLN B O 1
ATOM 2316 N N . ASP B 1 102 ? -5.848 3.311 -7.805 1 86.75 102 ASP B N 1
ATOM 2317 C CA . ASP B 1 102 ? -6.781 3.557 -6.707 1 86.75 102 ASP B CA 1
ATOM 2318 C C . ASP B 1 102 ? -6.105 3.354 -5.355 1 86.75 102 ASP B C 1
ATOM 2320 O O . ASP B 1 102 ? -6.027 2.229 -4.855 1 86.75 102 ASP B O 1
ATOM 2324 N N . LYS B 1 103 ? -5.742 4.457 -4.719 1 86.31 103 LYS B N 1
ATOM 2325 C CA . LYS B 1 103 ? -4.969 4.418 -3.48 1 86.31 103 LYS B CA 1
ATOM 2326 C C . LYS B 1 103 ? -5.754 3.73 -2.367 1 86.31 103 LYS B C 1
ATOM 2328 O O . LYS B 1 103 ? -5.18 3.006 -1.552 1 86.31 103 LYS B O 1
ATOM 2333 N N . ALA B 1 104 ? -7.023 4 -2.266 1 83 104 ALA B N 1
ATOM 2334 C CA . ALA B 1 104 ? -7.84 3.365 -1.237 1 83 104 ALA B CA 1
ATOM 2335 C C . ALA B 1 104 ? -7.84 1.847 -1.396 1 83 104 ALA B C 1
ATOM 2337 O O . ALA B 1 104 ? -7.707 1.113 -0.414 1 83 104 ALA B O 1
ATOM 2338 N N . GLU B 1 105 ? -7.969 1.415 -2.602 1 88.31 105 GLU B N 1
ATOM 2339 C CA . GLU B 1 105 ? -7.934 -0.021 -2.861 1 88.31 105 GLU B CA 1
ATOM 2340 C C . GLU B 1 105 ? -6.562 -0.608 -2.529 1 88.31 105 GLU B C 1
ATOM 2342 O O . GLU B 1 105 ? -6.473 -1.679 -1.924 1 88.31 105 GLU B O 1
ATOM 2347 N N . VAL B 1 106 ? -5.496 0.067 -2.963 1 88.25 106 VAL B N 1
ATOM 2348 C CA . VAL B 1 106 ? -4.141 -0.387 -2.686 1 88.25 106 VAL B CA 1
ATOM 2349 C C . VAL B 1 106 ? -3.945 -0.556 -1.181 1 88.25 106 VAL B C 1
ATOM 2351 O O . VAL B 1 106 ? -3.494 -1.607 -0.721 1 88.25 106 VAL B O 1
ATOM 2354 N N . MET B 1 107 ? -4.352 0.377 -0.417 1 83.5 107 MET B N 1
ATOM 2355 C CA . MET B 1 107 ? -4.188 0.335 1.033 1 83.5 107 MET B CA 1
ATOM 2356 C C . MET B 1 107 ? -5.02 -0.789 1.642 1 83.5 107 MET B C 1
ATOM 2358 O O . MET B 1 107 ? -4.531 -1.536 2.492 1 83.5 107 MET B O 1
ATOM 2362 N N . GLN B 1 108 ? -6.191 -0.9 1.222 1 83.75 108 GLN B N 1
ATOM 2363 C CA . GLN B 1 108 ? -7.094 -1.913 1.764 1 83.75 108 GLN B CA 1
ATOM 2364 C C . GLN B 1 108 ? -6.594 -3.318 1.448 1 83.75 108 GLN B C 1
ATOM 2366 O O . GLN B 1 108 ? -6.605 -4.195 2.314 1 83.75 108 GLN B O 1
ATOM 2371 N N . GLN B 1 109 ? -6.207 -3.525 0.23 1 87.06 109 GLN B N 1
ATOM 2372 C CA . GLN B 1 109 ? -5.762 -4.852 -0.186 1 87.06 109 GLN B CA 1
ATOM 2373 C C . GLN B 1 109 ? -4.43 -5.211 0.466 1 87.06 109 GLN B C 1
ATOM 2375 O O . GLN B 1 109 ? -4.18 -6.379 0.771 1 87.06 109 GLN B O 1
ATOM 2380 N N . HIS B 1 110 ? -3.65 -4.215 0.742 1 81.44 110 HIS B N 1
ATOM 2381 C CA . HIS B 1 110 ? -2.398 -4.477 1.44 1 81.44 110 HIS B CA 1
ATOM 2382 C C . HIS B 1 110 ? -2.645 -4.832 2.902 1 81.44 110 HIS B C 1
ATOM 2384 O O . HIS B 1 110 ? -1.953 -5.68 3.467 1 81.44 110 HIS B O 1
ATOM 2390 N N . ARG B 1 111 ? -3.676 -4.277 3.457 1 79 111 ARG B N 1
ATOM 2391 C CA . ARG B 1 111 ? -4.074 -4.621 4.82 1 79 111 ARG B CA 1
ATOM 2392 C C . ARG B 1 111 ? -4.574 -6.059 4.895 1 79 111 ARG B C 1
ATOM 2394 O O . ARG B 1 111 ? -4.414 -6.723 5.922 1 79 111 ARG B O 1
ATOM 2401 N N . HIS B 1 112 ? -5.066 -6.531 3.834 1 87.19 112 HIS B N 1
ATOM 2402 C CA . HIS B 1 112 ? -5.68 -7.855 3.809 1 87.19 112 HIS B CA 1
ATOM 2403 C C . HIS B 1 112 ? -4.719 -8.898 3.262 1 87.19 112 HIS B C 1
ATOM 2405 O O . HIS B 1 112 ? -5.098 -10.055 3.062 1 87.19 112 HIS B O 1
ATOM 2411 N N . ARG B 1 113 ? -3.523 -8.484 3.023 1 90.81 113 ARG B N 1
ATOM 2412 C CA . ARG B 1 113 ? -2.572 -9.391 2.389 1 90.81 113 ARG B CA 1
ATOM 2413 C C . ARG B 1 113 ? -2.434 -10.68 3.186 1 90.81 113 ARG B C 1
ATOM 2415 O O . ARG B 1 113 ? -2.336 -11.766 2.609 1 90.81 113 ARG B O 1
ATOM 2422 N N . GLY B 1 114 ? -2.438 -10.57 4.527 1 91.38 114 GLY B N 1
ATOM 2423 C CA . GLY B 1 114 ? -2.375 -11.758 5.355 1 91.38 114 GLY B CA 1
ATOM 2424 C C . GLY B 1 114 ? -3.516 -12.727 5.102 1 91.38 114 GLY B C 1
ATOM 2425 O O . GLY B 1 114 ? -3.291 -13.922 4.895 1 91.38 114 GLY B O 1
ATOM 2426 N N . LYS B 1 115 ? -4.645 -12.188 5.059 1 93.81 115 LYS B N 1
ATOM 2427 C CA . LYS B 1 115 ? -5.836 -12.992 4.816 1 93.81 115 LYS B CA 1
ATOM 2428 C C . LYS B 1 115 ? -5.832 -13.578 3.406 1 93.81 115 LYS B C 1
ATOM 2430 O O . LYS B 1 115 ? -6.238 -14.719 3.197 1 93.81 115 LYS B O 1
ATOM 2435 N N . ILE B 1 116 ? -5.379 -12.844 2.482 1 96.44 116 ILE B N 1
ATOM 2436 C CA . ILE B 1 116 ? -5.316 -13.289 1.095 1 96.44 116 ILE B CA 1
ATOM 2437 C C . ILE B 1 116 ? -4.359 -14.477 0.975 1 96.44 116 ILE B C 1
ATOM 2439 O O . ILE B 1 116 ? -4.691 -15.492 0.357 1 96.44 116 ILE B O 1
ATOM 2443 N N . TYR B 1 117 ? -3.223 -14.336 1.618 1 95.81 117 TYR B N 1
ATOM 2444 C CA . TYR B 1 117 ? -2.244 -15.422 1.589 1 95.81 117 TYR B CA 1
ATOM 2445 C C . TYR B 1 117 ? -2.764 -16.641 2.334 1 95.81 117 TYR B C 1
ATOM 2447 O O . TYR B 1 117 ? -2.631 -17.766 1.854 1 95.81 117 TYR B O 1
ATOM 2455 N N . ALA B 1 118 ? -3.428 -16.422 3.414 1 95.06 118 ALA B N 1
ATOM 2456 C CA . ALA B 1 118 ? -3.947 -17.516 4.234 1 95.06 118 ALA B CA 1
ATOM 2457 C C . ALA B 1 118 ? -5.078 -18.25 3.518 1 95.06 118 ALA B C 1
ATOM 2459 O O . ALA B 1 118 ? -5.273 -19.453 3.721 1 95.06 118 ALA B O 1
ATOM 2460 N N . GLY B 1 119 ? -5.793 -17.531 2.775 1 95.31 119 GLY B N 1
ATOM 2461 C CA . GLY B 1 119 ? -6.922 -18.109 2.068 1 95.31 119 GLY B CA 1
ATOM 2462 C C . GLY B 1 119 ? -6.52 -18.875 0.817 1 95.31 119 GLY B C 1
ATOM 2463 O O . GLY B 1 119 ? -7.281 -19.703 0.315 1 95.31 119 GLY B O 1
ATOM 2464 N N . ALA B 1 120 ? -5.371 -18.609 0.275 1 96.38 120 ALA B N 1
ATOM 2465 C CA . ALA B 1 120 ? -4.906 -19.203 -0.976 1 96.38 120 ALA B CA 1
ATOM 2466 C C . ALA B 1 120 ? -4.551 -20.672 -0.785 1 96.38 120 ALA B C 1
ATOM 2468 O O . ALA B 1 120 ? -4.172 -21.094 0.312 1 96.38 120 ALA B O 1
ATOM 2469 N N . GLU B 1 121 ? -4.695 -21.438 -1.874 1 94.88 121 GLU B N 1
ATOM 2470 C CA . GLU B 1 121 ? -4.23 -22.828 -1.86 1 94.88 121 GLU B CA 1
ATOM 2471 C C . GLU B 1 121 ? -2.723 -22.891 -1.646 1 94.88 121 GLU B C 1
ATOM 2473 O O . GLU B 1 121 ? -2.238 -23.734 -0.889 1 94.88 121 GLU B O 1
ATOM 2478 N N . LYS B 1 122 ? -2.047 -22.109 -2.254 1 95.56 122 LYS B N 1
ATOM 2479 C CA . LYS B 1 122 ? -0.595 -22.016 -2.143 1 95.56 122 LYS B CA 1
ATOM 2480 C C . LYS B 1 122 ? -0.104 -20.641 -2.57 1 95.56 122 LYS B C 1
ATOM 2482 O O . LYS B 1 122 ? -0.809 -19.906 -3.275 1 95.56 122 LYS B O 1
ATOM 2487 N N . VAL B 1 123 ? 1.03 -20.297 -2.061 1 96.88 123 VAL B N 1
ATOM 2488 C CA . VAL B 1 123 ? 1.767 -19.109 -2.502 1 96.88 123 VAL B CA 1
ATOM 2489 C C . VAL B 1 123 ? 3.012 -19.547 -3.277 1 96.88 123 VAL B C 1
ATOM 2491 O O . VAL B 1 123 ? 3.838 -20.297 -2.766 1 96.88 123 VAL B O 1
ATOM 2494 N N . LEU B 1 124 ? 3.078 -19.141 -4.52 1 96.81 124 LEU B N 1
ATOM 2495 C CA . LEU B 1 124 ? 4.281 -19.328 -5.324 1 96.81 124 LEU B CA 1
ATOM 2496 C C . LEU B 1 124 ? 5.242 -18.156 -5.141 1 96.81 124 LEU B C 1
ATOM 2498 O O . LEU B 1 124 ? 5.027 -17.078 -5.703 1 96.81 124 LEU B O 1
ATOM 2502 N N . LEU B 1 125 ? 6.281 -18.375 -4.352 1 96.5 125 LEU B N 1
ATOM 2503 C CA . LEU B 1 125 ? 7.293 -17.359 -4.082 1 96.5 125 LEU B CA 1
ATOM 2504 C C . LEU B 1 125 ? 8.398 -17.391 -5.133 1 96.5 125 LEU B C 1
ATOM 2506 O O . LEU B 1 125 ? 9.227 -18.297 -5.137 1 96.5 125 LEU B O 1
ATOM 2510 N N . HIS B 1 126 ? 8.375 -16.422 -5.969 1 95.62 126 HIS B N 1
ATOM 2511 C CA . HIS B 1 126 ? 9.375 -16.312 -7.02 1 95.62 126 HIS B CA 1
ATOM 2512 C C . HIS B 1 126 ? 10.578 -15.492 -6.555 1 95.62 126 HIS B C 1
ATOM 2514 O O . HIS B 1 126 ? 10.453 -14.289 -6.309 1 95.62 126 HIS B O 1
ATOM 2520 N N . LEU B 1 127 ? 11.672 -16.125 -6.457 1 92.12 127 LEU B N 1
ATOM 2521 C CA . LEU B 1 127 ? 12.891 -15.43 -6.051 1 92.12 127 LEU B CA 1
ATOM 2522 C C . LEU B 1 127 ? 13.531 -14.711 -7.238 1 92.12 127 LEU B C 1
ATOM 2524 O O . LEU B 1 127 ? 13.445 -15.188 -8.375 1 92.12 127 LEU B O 1
ATOM 2528 N N . PRO B 1 128 ? 14.023 -13.484 -6.961 1 84.75 128 PRO B N 1
ATOM 2529 C CA . PRO B 1 128 ? 14.75 -12.828 -8.055 1 84.75 128 PRO B CA 1
ATOM 2530 C C . PRO B 1 128 ? 15.977 -13.617 -8.5 1 84.75 128 PRO B C 1
ATOM 2532 O O . PRO B 1 128 ? 16.578 -14.344 -7.707 1 84.75 128 PRO B O 1
ATOM 2535 N N . PRO B 1 129 ? 16.172 -13.484 -9.875 1 71.5 129 PRO B N 1
ATOM 2536 C CA . PRO B 1 129 ? 17.359 -14.203 -10.352 1 71.5 129 PRO B CA 1
ATOM 2537 C C . PRO B 1 129 ? 18.656 -13.727 -9.672 1 71.5 129 PRO B C 1
ATOM 2539 O O . PRO B 1 129 ? 18.766 -12.547 -9.336 1 71.5 129 PRO B O 1
ATOM 2542 N N . GLY B 1 130 ? 19.234 -14.469 -8.727 1 60.03 130 GLY B N 1
ATOM 2543 C CA . GLY B 1 130 ? 20.469 -14.125 -8.031 1 60.03 130 GLY B CA 1
ATOM 2544 C C . GLY B 1 130 ? 21.516 -13.508 -8.945 1 60.03 130 GLY B C 1
ATOM 2545 O O . GLY B 1 130 ? 21.5 -13.742 -10.156 1 60.03 130 GLY B O 1
ATOM 2546 N N . ASN B 1 131 ? 21.812 -12.273 -8.797 1 50.88 131 ASN B N 1
ATOM 2547 C CA . ASN B 1 131 ? 23.094 -11.984 -9.438 1 50.88 131 ASN B CA 1
ATOM 2548 C C . ASN B 1 131 ? 24.188 -12.938 -8.961 1 50.88 131 ASN B C 1
ATOM 2550 O O . ASN B 1 131 ? 24.172 -13.391 -7.812 1 50.88 131 ASN B O 1
ATOM 2554 N N . GLY B 1 132 ? 24.75 -13.758 -9.766 1 47.66 132 GLY B N 1
ATOM 2555 C CA . GLY B 1 132 ? 25.859 -14.68 -9.586 1 47.66 132 GLY B CA 1
ATOM 2556 C C . GLY B 1 132 ? 26.562 -14.516 -8.25 1 47.66 132 GLY B C 1
ATOM 2557 O O . GLY B 1 132 ? 26.922 -15.508 -7.609 1 47.66 132 GLY B O 1
ATOM 2558 N N . LYS B 1 133 ? 27 -13.414 -7.898 1 46.62 133 LYS B N 1
ATOM 2559 C CA . LYS B 1 133 ? 27.969 -13.164 -6.828 1 46.62 133 LYS B CA 1
ATOM 2560 C C . LYS B 1 133 ? 27.281 -13.164 -5.465 1 46.62 133 LYS B C 1
ATOM 2562 O O . LYS B 1 133 ? 27.938 -13.359 -4.438 1 46.62 133 LYS B O 1
ATOM 2567 N N . ASP B 1 134 ? 26.047 -12.758 -5.258 1 48.59 134 ASP B N 1
ATOM 2568 C CA . ASP B 1 134 ? 25.406 -12.562 -3.963 1 48.59 134 ASP B CA 1
ATOM 2569 C C . ASP B 1 134 ? 24.5 -13.734 -3.619 1 48.59 134 ASP B C 1
ATOM 2571 O O . ASP B 1 134 ? 23.547 -13.586 -2.834 1 48.59 134 ASP B O 1
ATOM 2575 N N . GLN B 1 135 ? 24.672 -14.758 -4.34 1 53.69 135 GLN B N 1
ATOM 2576 C CA . GLN B 1 135 ? 23.859 -15.945 -4.109 1 53.69 135 GLN B CA 1
ATOM 2577 C C . GLN B 1 135 ? 24.109 -16.531 -2.721 1 53.69 135 GLN B C 1
ATOM 2579 O O . GLN B 1 135 ? 25.25 -16.797 -2.359 1 53.69 135 GLN B O 1
ATOM 2584 N N . VAL B 1 136 ? 23.25 -16.219 -1.775 1 56.81 136 VAL B N 1
ATOM 2585 C CA . VAL B 1 136 ? 23.281 -16.953 -0.514 1 56.81 136 VAL B CA 1
ATOM 2586 C C . VAL B 1 136 ? 23.625 -18.422 -0.778 1 56.81 136 VAL B C 1
ATOM 2588 O O . VAL B 1 136 ? 22.984 -19.078 -1.6 1 56.81 136 VAL B O 1
ATOM 2591 N N . PRO B 1 137 ? 24.859 -18.688 -0.362 1 60.31 137 PRO B N 1
ATOM 2592 C CA . PRO B 1 137 ? 25.156 -20.125 -0.458 1 60.31 137 PRO B CA 1
ATOM 2593 C C . PRO B 1 137 ? 24.062 -21 0.141 1 60.31 137 PRO B C 1
ATOM 2595 O O . PRO B 1 137 ? 23.375 -20.578 1.076 1 60.31 137 PRO B O 1
ATOM 2598 N N . GLY B 1 138 ? 23.609 -22.078 -0.633 1 71.06 138 GLY B N 1
ATOM 2599 C CA . GLY B 1 138 ? 22.688 -23.062 -0.084 1 71.06 138 GLY B CA 1
ATOM 2600 C C . GLY B 1 138 ? 21.609 -23.5 -1.063 1 71.06 138 GLY B C 1
ATOM 2601 O O . GLY B 1 138 ? 21.609 -23.062 -2.219 1 71.06 138 GLY B O 1
ATOM 2602 N N . ASP B 1 139 ? 20.859 -24.469 -0.577 1 83.75 139 ASP B N 1
ATOM 2603 C CA . ASP B 1 139 ? 19.781 -24.984 -1.394 1 83.75 139 ASP B CA 1
ATOM 2604 C C . ASP B 1 139 ? 18.625 -23.984 -1.496 1 83.75 139 ASP B C 1
ATOM 2606 O O . ASP B 1 139 ? 18.703 -22.891 -0.927 1 83.75 139 ASP B O 1
ATOM 2610 N N . LEU B 1 140 ? 17.75 -24.172 -2.328 1 86.56 140 LEU B N 1
ATOM 2611 C CA . LEU B 1 140 ? 16.656 -23.281 -2.668 1 86.56 140 LEU B CA 1
ATOM 2612 C C . LEU B 1 140 ? 15.875 -22.875 -1.418 1 86.56 140 LEU B C 1
ATOM 2614 O O . LEU B 1 140 ? 15.461 -21.719 -1.29 1 86.56 140 LEU B O 1
ATOM 2618 N N . ALA B 1 141 ? 15.82 -23.75 -0.478 1 85 141 ALA B N 1
ATOM 2619 C CA . ALA B 1 141 ? 15.109 -23.484 0.768 1 85 141 ALA B CA 1
ATOM 2620 C C . ALA B 1 141 ? 15.844 -22.438 1.6 1 85 141 ALA B C 1
ATOM 2622 O O . ALA B 1 141 ? 15.227 -21.531 2.156 1 85 141 ALA B O 1
ATOM 2623 N N . SER B 1 142 ? 17.156 -22.562 1.609 1 83.31 142 SER B N 1
ATOM 2624 C CA . SER B 1 142 ? 17.953 -21.625 2.369 1 83.31 142 SER B CA 1
ATOM 2625 C C . SER B 1 142 ? 17.891 -20.219 1.758 1 83.31 142 SER B C 1
ATOM 2627 O O . SER B 1 142 ? 17.828 -19.234 2.48 1 83.31 142 SER B O 1
ATOM 2629 N N . ARG B 1 143 ? 17.891 -20.25 0.507 1 86.88 143 ARG B N 1
ATOM 2630 C CA . ARG B 1 143 ? 17.797 -18.969 -0.189 1 86.88 143 ARG B CA 1
ATOM 2631 C C . ARG B 1 143 ? 16.438 -18.312 0.061 1 86.88 143 ARG B C 1
ATOM 2633 O O . ARG B 1 143 ? 16.344 -17.109 0.259 1 86.88 143 ARG B O 1
ATOM 2640 N N . ALA B 1 144 ? 15.43 -19.125 0.035 1 89.94 144 ALA B N 1
ATOM 2641 C CA . ALA B 1 144 ? 14.086 -18.625 0.281 1 89.94 144 ALA B CA 1
ATOM 2642 C C . ALA B 1 144 ? 13.961 -18.062 1.69 1 89.94 144 ALA B C 1
ATOM 2644 O O . ALA B 1 144 ? 13.344 -17 1.889 1 89.94 144 ALA B O 1
ATOM 2645 N N . GLN B 1 145 ? 14.594 -18.688 2.633 1 87.06 145 GLN B N 1
ATOM 2646 C CA . GLN B 1 145 ? 14.539 -18.234 4.016 1 87.06 145 GLN B CA 1
ATOM 2647 C C . GLN B 1 145 ? 15.211 -16.875 4.176 1 87.06 145 GLN B C 1
ATOM 2649 O O . GLN B 1 145 ? 14.68 -15.984 4.836 1 87.06 145 GLN B O 1
ATOM 2654 N N . ALA B 1 146 ? 16.328 -16.75 3.535 1 84.69 146 ALA B N 1
ATOM 2655 C CA . ALA B 1 146 ? 17.062 -15.492 3.586 1 84.69 146 ALA B CA 1
ATOM 2656 C C . ALA B 1 146 ? 16.25 -14.367 2.943 1 84.69 146 ALA B C 1
ATOM 2658 O O . ALA B 1 146 ? 16.203 -13.25 3.463 1 84.69 146 ALA B O 1
ATOM 2659 N N . TYR B 1 147 ? 15.609 -14.711 1.922 1 87.69 147 TYR B N 1
ATOM 2660 C CA . TYR B 1 147 ? 14.797 -13.727 1.207 1 87.69 147 TYR B CA 1
ATOM 2661 C C . TYR B 1 147 ? 13.594 -13.297 2.041 1 87.69 147 TYR B C 1
ATOM 2663 O O . TYR B 1 147 ? 13.32 -12.102 2.174 1 87.69 147 TYR B O 1
ATOM 2671 N N . ILE B 1 148 ? 12.93 -14.258 2.639 1 89.19 148 ILE B N 1
ATOM 2672 C CA . ILE B 1 148 ? 11.688 -14.016 3.361 1 89.19 148 ILE B CA 1
ATOM 2673 C C . ILE B 1 148 ? 11.953 -13.094 4.547 1 89.19 148 ILE B C 1
ATOM 2675 O O . ILE B 1 148 ? 11.125 -12.242 4.879 1 89.19 148 ILE B O 1
ATOM 2679 N N . SER B 1 149 ? 13.109 -13.172 5.117 1 83.81 149 SER B N 1
ATOM 2680 C CA . SER B 1 149 ? 13.445 -12.375 6.293 1 83.81 149 SER B CA 1
ATOM 2681 C C . SER B 1 149 ? 13.422 -10.883 5.977 1 83.81 149 SER B C 1
ATOM 2683 O O . SER B 1 149 ? 13.258 -10.055 6.871 1 83.81 149 SER B O 1
ATOM 2685 N N . GLN B 1 150 ? 13.508 -10.602 4.668 1 81.5 150 GLN B N 1
ATOM 2686 C CA . GLN B 1 150 ? 13.594 -9.195 4.273 1 81.5 150 GLN B CA 1
ATOM 2687 C C . GLN B 1 150 ? 12.469 -8.836 3.305 1 81.5 150 GLN B C 1
ATOM 2689 O O . GLN B 1 150 ? 12.43 -7.715 2.789 1 81.5 150 GLN B O 1
ATOM 2694 N N . ALA B 1 151 ? 11.602 -9.758 3.113 1 86.94 151 ALA B N 1
ATOM 2695 C CA . ALA B 1 151 ? 10.578 -9.555 2.098 1 86.94 151 ALA B CA 1
ATOM 2696 C C . ALA B 1 151 ? 9.523 -8.562 2.58 1 86.94 151 ALA B C 1
ATOM 2698 O O . ALA B 1 151 ? 9.156 -8.562 3.76 1 86.94 151 ALA B O 1
ATOM 2699 N N . SER B 1 152 ? 9.047 -7.77 1.654 1 83.88 152 SER B N 1
ATOM 2700 C CA . SER B 1 152 ? 8.023 -6.793 1.995 1 83.88 152 SER B CA 1
ATOM 2701 C C . SER B 1 152 ? 6.707 -7.477 2.352 1 83.88 152 SER B C 1
ATOM 2703 O O . SER B 1 152 ? 5.863 -6.891 3.035 1 83.88 152 SER B O 1
ATOM 2705 N N . ASP B 1 153 ? 6.52 -8.672 1.91 1 89.75 153 ASP B N 1
ATOM 2706 C CA . ASP B 1 153 ? 5.293 -9.398 2.23 1 89.75 153 ASP B CA 1
ATOM 2707 C C . ASP B 1 153 ? 5.57 -10.547 3.189 1 89.75 153 ASP B C 1
ATOM 2709 O O . ASP B 1 153 ? 4.852 -11.555 3.188 1 89.75 153 ASP B O 1
ATOM 2713 N N . ARG B 1 154 ? 6.582 -10.406 4.031 1 87.69 154 ARG B N 1
ATOM 2714 C CA . ARG B 1 154 ? 7.016 -11.461 4.945 1 87.69 154 ARG B CA 1
ATOM 2715 C C . ARG B 1 154 ? 5.875 -11.883 5.863 1 87.69 154 ARG B C 1
ATOM 2717 O O . ARG B 1 154 ? 5.645 -13.078 6.059 1 87.69 154 ARG B O 1
ATOM 2724 N N . GLU B 1 155 ? 5.16 -10.969 6.43 1 85.44 155 GLU B N 1
ATOM 2725 C CA . GLU B 1 155 ? 4.105 -11.289 7.383 1 85.44 155 GLU B CA 1
ATOM 2726 C C . GLU B 1 155 ? 3 -12.109 6.727 1 85.44 155 GLU B C 1
ATOM 2728 O O . GLU B 1 155 ? 2.436 -13.016 7.348 1 85.44 155 GLU B O 1
ATOM 2733 N N . ALA B 1 156 ? 2.738 -11.789 5.523 1 91.44 156 ALA B N 1
ATOM 2734 C CA . ALA B 1 156 ? 1.721 -12.531 4.781 1 91.44 156 ALA B CA 1
ATOM 2735 C C . ALA B 1 156 ? 2.219 -13.922 4.418 1 91.44 156 ALA B C 1
ATOM 2737 O O . ALA B 1 156 ? 1.466 -14.898 4.492 1 91.44 156 ALA B O 1
ATOM 2738 N N . LEU B 1 157 ? 3.484 -13.984 4.016 1 93 157 LEU B N 1
ATOM 2739 C CA . LEU B 1 157 ? 4.078 -15.273 3.672 1 93 157 LEU B CA 1
ATOM 2740 C C . LEU B 1 157 ? 3.988 -16.25 4.844 1 93 157 LEU B C 1
ATOM 2742 O O . LEU B 1 157 ? 3.754 -17.438 4.645 1 93 157 LEU B O 1
ATOM 2746 N N . LEU B 1 158 ? 4.078 -15.742 6.004 1 90.25 158 LEU B N 1
ATOM 2747 C CA . LEU B 1 158 ? 4.051 -16.578 7.203 1 90.25 158 LEU B CA 1
ATOM 2748 C C . LEU B 1 158 ? 2.645 -17.094 7.473 1 90.25 158 LEU B C 1
ATOM 2750 O O . LEU B 1 158 ? 2.461 -18.016 8.281 1 90.25 158 LEU B O 1
ATOM 2754 N N . GLN B 1 159 ? 1.658 -16.594 6.82 1 92.25 159 GLN B N 1
ATOM 2755 C CA . GLN B 1 159 ? 0.275 -17.016 7.031 1 92.25 159 GLN B CA 1
ATOM 2756 C C . GLN B 1 159 ? -0.182 -17.984 5.949 1 92.25 159 GLN B C 1
ATOM 2758 O O . GLN B 1 159 ? -1.294 -18.516 6.008 1 92.25 159 GLN B O 1
ATOM 2763 N N . ALA B 1 160 ? 0.658 -18.203 4.984 1 94.56 160 ALA B N 1
ATOM 2764 C CA . ALA B 1 160 ? 0.299 -19.062 3.855 1 94.56 160 ALA B CA 1
ATOM 2765 C C . ALA B 1 160 ? 0.156 -20.516 4.293 1 94.56 160 ALA B C 1
ATOM 2767 O O . ALA B 1 160 ? 0.897 -20.984 5.16 1 94.56 160 ALA B O 1
ATOM 2768 N N . LYS B 1 161 ? -0.76 -21.234 3.678 1 92.69 161 LYS B N 1
ATOM 2769 C CA . LYS B 1 161 ? -0.923 -22.672 3.932 1 92.69 161 LYS B CA 1
ATOM 2770 C C . LYS B 1 161 ? 0.257 -23.469 3.379 1 92.69 161 LYS B C 1
ATOM 2772 O O . LYS B 1 161 ? 0.685 -24.453 3.982 1 92.69 161 LYS B O 1
ATOM 2777 N N . LYS B 1 162 ? 0.679 -23.109 2.279 1 93.62 162 LYS B N 1
ATOM 2778 C CA . LYS B 1 162 ? 1.765 -23.75 1.537 1 93.62 162 LYS B CA 1
ATOM 2779 C C . LYS B 1 162 ? 2.557 -22.719 0.735 1 93.62 162 LYS B C 1
ATOM 2781 O O . LYS B 1 162 ? 1.974 -21.844 0.089 1 93.62 162 LYS B O 1
ATOM 2786 N N . VAL B 1 163 ? 3.871 -22.812 0.889 1 95.5 163 VAL B N 1
ATOM 2787 C CA . VAL B 1 163 ? 4.738 -21.938 0.101 1 95.5 163 VAL B CA 1
ATOM 2788 C C . VAL B 1 163 ? 5.605 -22.781 -0.832 1 95.5 163 VAL B C 1
ATOM 2790 O O . VAL B 1 163 ? 6.289 -23.703 -0.386 1 95.5 163 VAL B O 1
ATOM 2793 N N . VAL B 1 164 ? 5.5 -22.531 -2.098 1 95 164 VAL B N 1
ATOM 2794 C CA . VAL B 1 164 ? 6.363 -23.125 -3.111 1 95 164 VAL B CA 1
ATOM 2795 C C . VAL B 1 164 ? 7.359 -22.094 -3.621 1 95 164 VAL B C 1
ATOM 2797 O O . VAL B 1 164 ? 6.961 -21.047 -4.141 1 95 164 VAL B O 1
ATOM 2800 N N . VAL B 1 165 ? 8.57 -22.422 -3.473 1 94.81 165 VAL B N 1
ATOM 2801 C CA . VAL B 1 165 ? 9.617 -21.5 -3.918 1 94.81 165 VAL B CA 1
ATOM 2802 C C . VAL B 1 165 ? 9.984 -21.812 -5.371 1 94.81 165 VAL B C 1
ATOM 2804 O O . VAL B 1 165 ? 10.133 -22.969 -5.75 1 94.81 165 VAL B O 1
ATOM 2807 N N . VAL B 1 166 ? 10.078 -20.719 -6.137 1 94.06 166 VAL B N 1
ATOM 2808 C CA . VAL B 1 166 ? 10.375 -20.859 -7.559 1 94.06 166 VAL B CA 1
ATOM 2809 C C . VAL B 1 166 ? 11.617 -20.031 -7.906 1 94.06 166 VAL B C 1
ATOM 2811 O O . VAL B 1 166 ? 11.68 -18.844 -7.609 1 94.06 166 VAL B O 1
ATOM 2814 N N . LEU B 1 167 ? 12.586 -20.609 -8.523 1 91.81 167 LEU B N 1
ATOM 2815 C CA . LEU B 1 167 ? 13.773 -19.922 -9.023 1 91.81 167 LEU B CA 1
ATOM 2816 C C . LEU B 1 167 ? 14.289 -20.594 -10.289 1 91.81 167 LEU B C 1
ATOM 2818 O O . LEU B 1 167 ? 14.688 -21.766 -10.266 1 91.81 167 LEU B O 1
ATOM 2822 N N . ASP B 1 168 ? 14.344 -19.828 -11.336 1 83.81 168 ASP B N 1
ATOM 2823 C CA . ASP B 1 168 ? 14.891 -20.312 -12.602 1 83.81 168 ASP B CA 1
ATOM 2824 C C . ASP B 1 168 ? 14.305 -21.672 -12.977 1 83.81 168 ASP B C 1
ATOM 2826 O O . ASP B 1 168 ? 15.039 -22.609 -13.273 1 83.81 168 ASP B O 1
ATOM 2830 N N . GLY B 1 169 ? 13.016 -21.812 -12.797 1 81.06 169 GLY B N 1
ATOM 2831 C CA . GLY B 1 169 ? 12.328 -23.031 -13.195 1 81.06 169 GLY B CA 1
ATOM 2832 C C . GLY B 1 169 ? 12.352 -24.109 -12.133 1 81.06 169 GLY B C 1
ATOM 2833 O O . GLY B 1 169 ? 11.625 -25.109 -12.227 1 81.06 169 GLY B O 1
ATOM 2834 N N . GLN B 1 170 ? 13.227 -23.984 -11.188 1 88.38 170 GLN B N 1
ATOM 2835 C CA . GLN B 1 170 ? 13.258 -24.938 -10.078 1 88.38 170 GLN B CA 1
ATOM 2836 C C . GLN B 1 170 ? 12.188 -24.609 -9.039 1 88.38 170 GLN B C 1
ATOM 2838 O O . GLN B 1 170 ? 11.867 -23.438 -8.812 1 88.38 170 GLN B O 1
ATOM 2843 N N . ARG B 1 171 ? 11.609 -25.719 -8.461 1 92.25 171 ARG B N 1
ATOM 2844 C CA . ARG B 1 171 ? 10.562 -25.562 -7.453 1 92.25 171 ARG B CA 1
ATOM 2845 C C . ARG B 1 171 ? 10.867 -26.375 -6.207 1 92.25 171 ARG B C 1
ATOM 2847 O O . ARG B 1 171 ? 11.43 -27.469 -6.301 1 92.25 171 ARG B O 1
ATOM 2854 N N . CYS B 1 172 ? 10.586 -25.75 -5.09 1 91.94 172 CYS B N 1
ATOM 2855 C CA . CYS B 1 172 ? 10.742 -26.422 -3.807 1 91.94 172 CYS B CA 1
ATOM 2856 C C . CYS B 1 172 ? 9.648 -26.016 -2.832 1 91.94 172 CYS B C 1
ATOM 2858 O O . CYS B 1 172 ? 9.344 -24.828 -2.691 1 91.94 172 CYS B O 1
ATOM 2860 N N . ASP B 1 173 ? 9.047 -27.016 -2.168 1 91.88 173 ASP B N 1
ATOM 2861 C CA . ASP B 1 173 ? 8.07 -26.719 -1.119 1 91.88 173 ASP B CA 1
ATOM 2862 C C . ASP B 1 173 ? 8.766 -26.266 0.16 1 91.88 173 ASP B C 1
ATOM 2864 O O . ASP B 1 173 ? 9.781 -26.828 0.561 1 91.88 173 ASP B O 1
ATOM 2868 N N . LEU B 1 174 ? 8.258 -25.188 0.646 1 89.94 174 LEU B N 1
ATOM 2869 C CA . LEU B 1 174 ? 8.734 -24.766 1.957 1 89.94 174 LEU B CA 1
ATOM 2870 C C . LEU B 1 174 ? 7.789 -25.234 3.059 1 89.94 174 LEU B C 1
ATOM 2872 O O . LEU B 1 174 ? 6.594 -24.938 3.016 1 89.94 174 LEU B O 1
ATOM 2876 N N . GLY B 1 175 ? 8.297 -25.969 3.973 1 77.25 175 GLY B N 1
ATOM 2877 C CA . GLY B 1 175 ? 7.477 -26.438 5.078 1 77.25 175 GLY B CA 1
ATOM 2878 C C . GLY B 1 175 ? 7.184 -25.359 6.105 1 77.25 175 GLY B C 1
ATOM 2879 O O . GLY B 1 175 ? 7.832 -24.312 6.109 1 77.25 175 GLY B O 1
ATOM 2880 N N . ALA B 1 176 ? 6.125 -25.594 6.859 1 72.12 176 ALA B N 1
ATOM 2881 C CA . ALA B 1 176 ? 5.734 -24.672 7.926 1 72.12 176 ALA B CA 1
ATOM 2882 C C . ALA B 1 176 ? 6.926 -24.328 8.82 1 72.12 176 ALA B C 1
ATOM 2884 O O . ALA B 1 176 ? 7.094 -23.188 9.219 1 72.12 176 ALA B O 1
ATOM 2885 N N . ARG B 1 177 ? 7.785 -25.359 9.023 1 71.25 177 ARG B N 1
ATOM 2886 C CA . ARG B 1 177 ? 8.938 -25.172 9.891 1 71.25 177 ARG B CA 1
ATOM 2887 C C . ARG B 1 177 ? 9.953 -24.234 9.258 1 71.25 177 ARG B C 1
ATOM 2889 O O . ARG B 1 177 ? 10.523 -23.375 9.938 1 71.25 177 ARG B O 1
ATOM 2896 N N . ASP B 1 178 ? 10.141 -24.484 7.934 1 75.56 178 ASP B N 1
ATOM 2897 C CA . ASP B 1 178 ? 11.078 -23.625 7.215 1 75.56 178 ASP B CA 1
ATOM 2898 C C . ASP B 1 178 ? 10.617 -22.172 7.254 1 75.56 178 ASP B C 1
ATOM 2900 O O . ASP B 1 178 ? 11.43 -21.25 7.441 1 75.56 178 ASP B O 1
ATOM 2904 N N . LEU B 1 179 ? 9.391 -21.969 7.141 1 78.88 179 LEU B N 1
ATOM 2905 C CA . LEU B 1 179 ? 8.812 -20.625 7.125 1 78.88 179 LEU B CA 1
ATOM 2906 C C . LEU B 1 179 ? 8.93 -19.969 8.5 1 78.88 179 LEU B C 1
ATOM 2908 O O . LEU B 1 179 ? 9.258 -18.781 8.594 1 78.88 179 LEU B O 1
ATOM 2912 N N . GLU B 1 180 ? 8.68 -20.75 9.5 1 73.19 180 GLU B N 1
ATOM 2913 C CA . GLU B 1 180 ? 8.773 -20.234 10.859 1 73.19 180 GLU B CA 1
ATOM 2914 C C . GLU B 1 180 ? 10.195 -19.812 11.195 1 73.19 180 GLU B C 1
ATOM 2916 O O . GLU B 1 180 ? 10.406 -18.797 11.875 1 73.19 180 GLU B O 1
ATOM 2921 N N . GLU B 1 181 ? 11.141 -20.578 10.742 1 71.44 181 GLU B N 1
ATOM 2922 C CA . GLU B 1 181 ? 12.547 -20.281 11.031 1 71.44 181 GLU B CA 1
ATOM 2923 C C . GLU B 1 181 ? 12.984 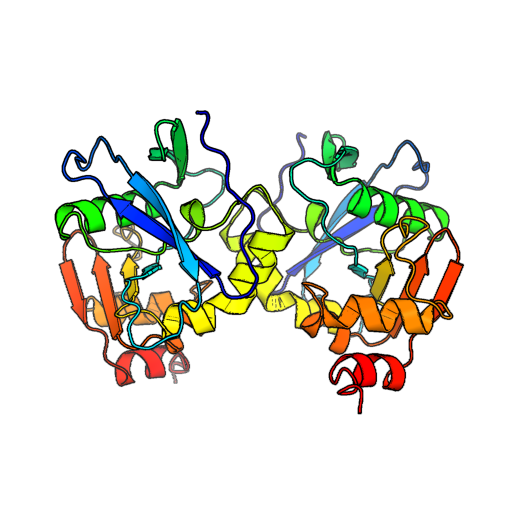-18.984 10.367 1 71.44 181 GLU B C 1
ATOM 2925 O O . GLU B 1 181 ? 13.914 -18.328 10.836 1 71.44 181 GLU B O 1
ATOM 2930 N N . SER B 1 182 ? 12.344 -18.688 9.336 1 68.25 182 SER B N 1
ATOM 2931 C CA . SER B 1 182 ? 12.672 -17.469 8.625 1 68.25 182 SER B CA 1
ATOM 2932 C C . SER B 1 182 ? 12.297 -16.234 9.445 1 68.25 182 SER B C 1
ATOM 2934 O O . SER B 1 182 ? 12.797 -15.133 9.195 1 68.25 182 SER B O 1
ATOM 2936 N N . MET B 1 183 ? 11.422 -16.328 10.367 1 63.28 183 MET B N 1
ATOM 2937 C CA . MET B 1 183 ? 10.953 -15.25 11.242 1 63.28 183 MET B CA 1
ATOM 2938 C C . MET B 1 183 ? 12.039 -14.828 12.219 1 63.28 183 MET B C 1
ATOM 2940 O O . MET B 1 183 ? 12.031 -13.695 12.711 1 63.28 183 MET B O 1
ATOM 2944 N N . TYR B 1 184 ? 12.883 -15.805 12.688 1 57.91 184 TYR B N 1
ATOM 2945 C CA . TYR B 1 184 ? 13.898 -15.547 13.695 1 57.91 184 TYR B CA 1
ATOM 2946 C C . TYR B 1 184 ? 15.297 -15.727 13.117 1 57.91 184 TYR B C 1
ATOM 2948 O O . TYR B 1 184 ? 15.898 -16.797 13.242 1 57.91 184 TYR B O 1
ATOM 2956 N N . PRO B 1 185 ? 15.586 -14.727 12.242 1 51.31 185 PRO B N 1
ATOM 2957 C CA . PRO B 1 185 ? 16.938 -14.984 11.734 1 51.31 185 PRO B CA 1
ATOM 2958 C C . PRO B 1 185 ? 17.938 -15.273 12.844 1 51.31 185 PRO B C 1
ATOM 2960 O O . PRO B 1 185 ? 17.844 -14.711 13.938 1 51.31 185 PRO B O 1
ATOM 2963 N N . ARG B 1 186 ? 18.5 -16.547 12.852 1 39.78 186 ARG B N 1
ATOM 2964 C CA . ARG B 1 186 ? 19.5 -16.953 13.836 1 39.78 186 ARG B CA 1
ATOM 2965 C C . ARG B 1 186 ? 20.516 -15.852 14.062 1 39.78 186 ARG B C 1
ATOM 2967 O O . ARG B 1 186 ? 20.984 -15.227 13.109 1 39.78 186 ARG B O 1
ATOM 2974 N N . GLU B 1 187 ? 20.344 -15.07 15.219 1 38.5 187 GLU B N 1
ATOM 2975 C CA . GLU B 1 187 ? 21.531 -14.336 15.648 1 38.5 187 GLU B CA 1
ATOM 2976 C C . GLU B 1 187 ? 22.812 -15.125 15.352 1 38.5 187 GLU B C 1
ATOM 2978 O O . GLU B 1 187 ? 22.906 -16.312 15.656 1 38.5 187 GLU B O 1
ATOM 2983 N N . SER B 1 188 ? 23.422 -15.008 14.18 1 31.52 188 SER B N 1
ATOM 2984 C CA . SER B 1 188 ? 24.766 -15.57 14.234 1 31.52 188 SER B CA 1
ATOM 2985 C C . SER B 1 188 ? 25.328 -15.492 15.648 1 31.52 188 SER B C 1
ATOM 2987 O O . SER B 1 188 ? 25.359 -14.422 16.25 1 31.52 188 SER B O 1
ATOM 2989 N N . LEU B 1 189 ? 25.391 -16.609 16.406 1 23.61 189 LEU B N 1
ATOM 2990 C CA . LEU B 1 189 ? 26.391 -16.641 17.469 1 23.61 189 LEU B CA 1
ATOM 2991 C C . LEU B 1 189 ? 27.75 -16.219 16.938 1 23.61 189 LEU B C 1
ATOM 2993 O O . LEU B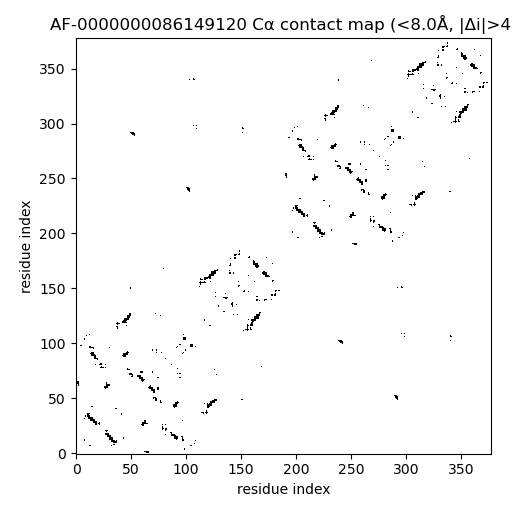 1 189 ? 28.172 -16.641 15.852 1 23.61 189 LEU B O 1
#

Radius of gyration: 21.95 Å; Cα contacts (8 Å, |Δi|>4): 723; chains: 2; bounding box: 57×58×50 Å

Secondary structure (DSSP, 8-state):
----PPPPPTTEEEEEEE-TT-BTTB-EEEEEEEESTTSTT---EEEEE-PPPTTS-EEEEEETTEEEEEEHHHHHHHHHHHHHS-TT-EEE-HHHHS-TT-HHHHHHHHHTHHHHHHHSSEEEEE-----GGG--SS-HHHHHHHHHTT-TTHHHHTT-S-EEEEETTEEEEEPHHHHHHTTS-----/----PPPPPTTEEEEEEE-TT-BTTB-EEEEEEEESTTSTT---EEEEE-PPPTTS-EEEEEETTEEEEEEHHHHHHHHHHHHHS-TT-EEE-HHHHS-TT-HHHHHHHHHTHHHHHHHSSEEEEE-----GGG--SS-HHHHHHHHHTT-TTHHHHTT-S-EEEEETTEEEEEPHHHHHHTTS-----

Organism: NCBI:txid717836

Solvent-accessible surface area (backbone atoms only — not comparable to full-atom values): 20963 Å² total; per-residue (Å²): 125,82,67,67,88,66,88,74,56,94,59,38,47,35,29,35,33,42,44,77,82,37,42,80,87,49,41,35,34,37,77,43,82,36,66,58,45,68,39,87,87,41,72,33,32,34,55,40,55,57,69,50,58,67,87,50,63,67,39,72,33,29,43,52,87,35,78,41,75,40,41,43,44,56,46,50,48,50,33,51,47,58,73,76,44,61,51,78,52,36,31,33,36,64,85,74,43,36,54,83,69,25,56,52,55,43,49,44,52,59,70,38,36,39,57,53,33,40,32,21,64,30,32,41,38,35,52,71,83,63,59,84,85,75,50,62,80,68,55,71,65,53,40,48,30,61,46,43,60,70,39,81,56,32,76,22,60,67,42,34,72,30,39,35,38,34,48,95,89,42,75,45,78,47,48,73,66,55,51,55,51,26,75,54,67,72,71,81,125,124,82,68,67,88,67,88,75,57,94,59,37,48,36,30,36,33,43,42,78,82,35,43,80,87,48,41,36,32,37,76,42,82,37,67,59,48,68,39,90,85,41,75,31,30,33,56,41,57,57,69,51,60,68,87,48,63,66,39,72,35,30,42,52,87,35,79,40,74,39,42,44,44,58,46,50,48,51,33,51,47,59,74,77,44,60,52,77,52,35,32,35,37,65,85,74,44,37,54,83,69,24,57,53,55,44,47,45,53,58,71,38,36,39,56,53,34,40,34,20,65,30,32,42,37,33,54,70,81,63,59,84,85,75,49,62,81,69,56,72,66,52,38,48,30,60,46,43,60,70,39,81,57,33,75,22,59,69,42,34,72,30,39,34,37,33,46,96,88,42,76,44,79,47,47,72,65,56,51,56,51,24,74,54,68,71,70,79,126

Sequence (378 aa):
MIFQYAHLRSDAIRLIRIHARSTYKDLHVTLEHQSKYSEPDVHYSVLSYQPAGPDMDRQGVTLNGRTRTIDFNAWSALADAAKNSTDSDPFWLDTLCINQQDKAEVMQQHRHRGKIYAGAEKVLLHLPPGNGKDQVPGDLASRAQAYISQASDREALLQAKKVVVVLDGQRCDLGARDLEESMYPRESLMIFQYAHLRSDAIRLIRIHARSTYKDLHVTLEHQSKYSEPDVHYSVLSYQPAGPDMDRQGVTLNGRTRTIDFNAWSALADAAKNSTDSDPFWLDTLCINQQDKAEVMQQHRHRGKIYAGAEKVLLHLPPGNGKDQVPGDLASRAQAYISQASDREALLQAKKVVVVLDGQRCDLGARDLEESMYPRESL

Foldseek 3Di:
DPDDDDDADLQKWKWKFWALPDALQATEIEIDIDGNLLDQVHEAEEEAWAADDPPADWHWYQYPNDIDIGGPGLSNSVNLCSVPDDRPHIYDDCVPGFDPVDPVRNVSCLVCLLSNQLSYPEYEHEYPADPPPPQPPDDQLVSVLQDLLPGPCNNSNLNHPWYWYDYPRDIDTDDNVSSVCSPDPPPPD/DPDDDDDADLQKWKWKFWALPDALQATEIEIDIDGNLLDQVHEAEEEAWAADDPPADWHWYQYPNDIDIGGPRLSNSRNLCSVPDDRPHIYDDCVPGFDPVDPVRNVSCLVCLLSNQLSYPEYEHEYPADPPPPQPPDDQLVSVLQQLLPGPCNNSNLNHPWYWYDYPRDIDTDDNVSSVCSPDPPPPD

Nearest PDB structures (foldseek):
  7s01-assembly1_D  TM=3.662E-01  e=1.871E+00  Bacillus phage AR9
  6ysg-assembly1_B  TM=4.411E-01  e=7.093E+00  Synechocystis sp. PCC 6803 substr. Kazusa
  3lki-assembly2_B  TM=1.890E-01  e=3.643E+00  Xylella fastidiosa Temecula1
  7s01-assembly1_D  TM=3.660E-01  e=1.719E+00  Bacillus phage AR9
  7um1-assembly1_D  TM=3.809E-01  e=2.331E+00  Bacillus phage AR9

InterPro domains:
  IPR010730 Heterokaryon incompatibility [PF06985] (44-139)
  IPR052895 Heterokaryon Regulation/Transcriptional Modulator [PTHR24148] (3-135)